Protein AF-A0A124P9H3-F1 (afdb_monomer_lite)

Structure (mmCIF, N/CA/C/O backbone):
data_AF-A0A124P9H3-F1
#
_entry.id   AF-A0A124P9H3-F1
#
loop_
_atom_site.group_PDB
_atom_site.id
_atom_site.type_symbol
_atom_site.label_atom_id
_atom_site.label_alt_id
_atom_site.label_comp_id
_atom_site.label_asym_id
_atom_site.label_entity_id
_atom_site.label_seq_id
_atom_site.pdbx_PDB_ins_code
_atom_site.Cartn_x
_atom_site.Cartn_y
_atom_site.Cartn_z
_atom_site.occupancy
_atom_site.B_iso_or_equiv
_atom_site.auth_seq_id
_atom_site.auth_comp_id
_atom_site.auth_asym_id
_atom_site.auth_atom_id
_atom_site.pdbx_PDB_model_num
ATOM 1 N N . MET A 1 1 ? 21.698 26.751 -12.342 1.00 28.31 1 MET A N 1
ATOM 2 C CA . MET A 1 1 ? 20.649 25.748 -12.053 1.00 28.31 1 MET A CA 1
ATOM 3 C C . MET A 1 1 ? 20.912 24.533 -12.924 1.00 28.31 1 MET A C 1
ATOM 5 O O . MET A 1 1 ? 20.830 24.663 -14.137 1.00 28.31 1 MET A O 1
ATOM 9 N N . ALA A 1 2 ? 21.292 23.395 -12.343 1.00 25.30 2 ALA A N 1
ATOM 10 C CA . ALA A 1 2 ? 21.447 22.155 -13.099 1.00 25.30 2 ALA A CA 1
ATOM 11 C C . ALA A 1 2 ? 20.053 21.588 -13.415 1.00 25.30 2 ALA A C 1
ATOM 13 O O . ALA A 1 2 ? 19.285 21.284 -12.502 1.00 25.30 2 ALA A O 1
ATOM 14 N N . GLN A 1 3 ? 19.703 21.489 -14.699 1.00 31.36 3 GLN A N 1
ATOM 15 C CA . GLN A 1 3 ? 18.554 20.702 -15.138 1.00 31.36 3 GLN A CA 1
ATOM 16 C C . GLN A 1 3 ? 18.905 19.227 -14.942 1.00 31.36 3 GLN A C 1
ATOM 18 O O . GLN A 1 3 ? 19.663 18.655 -15.719 1.00 31.36 3 GLN A O 1
ATOM 23 N N . ILE A 1 4 ? 18.379 18.614 -13.882 1.00 39.34 4 ILE A N 1
ATOM 24 C CA . ILE A 1 4 ? 18.421 17.159 -13.724 1.00 39.34 4 ILE A CA 1
ATOM 25 C C . ILE A 1 4 ? 17.598 16.561 -14.873 1.00 39.34 4 ILE A C 1
ATOM 27 O O . ILE A 1 4 ? 16.449 16.954 -15.089 1.00 39.34 4 ILE A O 1
ATOM 31 N N . GLY A 1 5 ? 18.246 15.685 -15.645 1.00 45.44 5 GLY A N 1
ATOM 32 C CA . GLY A 1 5 ? 17.846 15.219 -16.970 1.00 45.44 5 GLY A CA 1
ATOM 33 C C . GLY A 1 5 ? 16.380 14.811 -17.087 1.00 45.44 5 GLY A C 1
ATOM 34 O O . GLY A 1 5 ? 15.964 13.749 -16.632 1.00 45.44 5 GLY A O 1
ATOM 35 N N . LEU A 1 6 ? 15.606 15.647 -17.776 1.00 52.53 6 LEU A N 1
ATOM 36 C CA . LEU A 1 6 ? 14.311 15.279 -18.336 1.00 52.53 6 LEU A CA 1
ATOM 37 C C . LEU A 1 6 ? 14.521 14.814 -19.777 1.00 52.53 6 LEU A C 1
ATOM 39 O O . LEU A 1 6 ? 15.173 15.513 -20.550 1.00 52.53 6 LEU A O 1
ATOM 43 N N . LYS A 1 7 ? 13.934 13.656 -20.107 1.00 51.44 7 LYS A N 1
ATOM 44 C CA . LYS A 1 7 ? 13.777 12.983 -21.415 1.00 51.44 7 LYS A CA 1
ATOM 45 C C . LYS A 1 7 ? 15.008 12.795 -22.331 1.00 51.44 7 LYS A C 1
ATOM 47 O O . LYS A 1 7 ? 15.059 11.765 -22.986 1.00 51.44 7 LYS A O 1
ATOM 52 N N . ASN A 1 8 ? 15.984 13.708 -22.384 1.00 46.47 8 ASN A N 1
ATOM 53 C CA . ASN A 1 8 ? 16.955 13.784 -23.487 1.00 46.47 8 ASN A CA 1
ATOM 54 C C . ASN A 1 8 ? 18.407 14.142 -23.106 1.00 46.47 8 ASN A C 1
ATOM 56 O O . ASN A 1 8 ? 19.227 14.266 -24.010 1.00 46.47 8 ASN A O 1
ATOM 60 N N . TYR A 1 9 ? 18.746 14.335 -21.827 1.00 46.25 9 TYR A N 1
ATOM 61 C CA . TYR A 1 9 ? 20.102 14.755 -21.441 1.00 46.25 9 TYR A CA 1
ATOM 62 C C . TYR A 1 9 ? 20.673 13.848 -20.352 1.00 46.25 9 TYR A C 1
ATOM 64 O O . TYR A 1 9 ? 20.437 14.063 -19.164 1.00 46.25 9 TYR A O 1
ATOM 72 N N . VAL A 1 10 ? 21.422 12.830 -20.770 1.00 52.22 10 VAL A N 1
ATOM 73 C CA . VAL A 1 10 ? 22.318 12.053 -19.903 1.00 52.22 10 VAL A CA 1
ATOM 74 C C . VAL A 1 10 ? 23.740 12.299 -20.402 1.00 52.22 10 VAL A C 1
ATOM 76 O O . VAL A 1 10 ? 23.946 12.414 -21.601 1.00 52.22 10 VAL A O 1
ATOM 79 N N . TYR A 1 11 ? 24.726 12.411 -19.519 1.00 54.16 11 TYR A N 1
ATOM 80 C CA . TYR A 1 11 ? 26.135 12.530 -19.911 1.00 54.16 11 TYR A CA 1
ATOM 81 C C . TYR A 1 11 ? 26.847 11.219 -19.581 1.00 54.16 11 TYR A C 1
ATOM 83 O O . TYR A 1 11 ? 26.592 10.638 -18.528 1.00 54.16 11 TYR A O 1
ATOM 91 N N . THR A 1 12 ? 27.716 10.737 -20.469 1.00 50.16 12 THR A N 1
ATOM 92 C CA . THR A 1 12 ? 28.466 9.487 -20.266 1.00 50.16 12 THR A CA 1
ATOM 93 C C . THR A 1 12 ? 29.970 9.724 -20.353 1.00 50.16 12 THR A C 1
ATOM 95 O O . THR A 1 12 ? 30.446 10.463 -21.216 1.00 50.16 12 THR A O 1
ATOM 98 N N . THR A 1 13 ? 30.720 9.084 -19.456 1.00 47.25 13 THR A N 1
ATOM 99 C CA . THR A 1 13 ? 32.160 8.879 -19.590 1.00 47.25 13 THR A CA 1
ATOM 100 C C . THR A 1 13 ? 32.387 7.546 -20.302 1.00 47.25 13 THR A C 1
ATOM 102 O O . THR A 1 13 ? 31.986 6.492 -19.817 1.00 47.25 13 THR A O 1
ATOM 105 N N . GLN A 1 14 ? 33.061 7.556 -21.451 1.00 50.06 14 GLN A N 1
ATOM 106 C CA . GLN A 1 14 ? 33.724 6.334 -21.910 1.00 50.06 14 GLN A CA 1
ATOM 107 C C . GLN A 1 14 ? 34.997 6.165 -21.082 1.00 50.06 14 GLN A C 1
ATOM 109 O O . GLN A 1 14 ? 35.813 7.088 -21.042 1.00 50.06 14 GLN A O 1
ATOM 114 N N . THR A 1 15 ? 35.174 5.021 -20.425 1.00 49.03 15 THR A N 1
ATOM 115 C CA . THR A 1 15 ? 36.447 4.669 -19.788 1.00 49.03 15 THR A CA 1
ATOM 116 C C . THR A 1 15 ? 37.544 4.567 -20.847 1.00 49.03 15 THR A C 1
ATOM 118 O O . THR A 1 15 ? 37.321 4.115 -21.971 1.00 49.03 15 THR A O 1
ATOM 121 N N . THR A 1 16 ? 38.749 5.019 -20.509 1.00 52.62 16 THR A N 1
ATOM 122 C CA . THR A 1 16 ? 39.949 4.630 -21.260 1.00 52.62 16 THR A CA 1
ATOM 123 C C . THR A 1 16 ? 40.204 3.132 -21.053 1.00 52.62 16 THR A C 1
ATOM 125 O O . THR A 1 16 ? 39.711 2.534 -20.094 1.00 52.62 16 THR A O 1
ATOM 128 N N . SER A 1 17 ? 41.022 2.512 -21.905 1.00 54.59 17 SER A N 1
ATOM 129 C CA . SER A 1 17 ? 41.476 1.120 -21.737 1.00 54.59 17 SER A CA 1
ATOM 130 C C . SER A 1 17 ? 42.186 0.851 -20.397 1.00 54.59 17 SER A C 1
ATOM 132 O O . SER A 1 17 ? 42.374 -0.305 -20.032 1.00 54.59 17 SER A O 1
ATOM 134 N N . SER A 1 18 ? 42.544 1.900 -19.647 1.00 54.94 18 SER A N 1
ATOM 135 C CA . SER A 1 18 ? 43.163 1.852 -18.319 1.00 54.94 18 SER A CA 1
ATOM 136 C C . SER A 1 18 ? 42.196 2.110 -17.150 1.00 54.94 18 SER A C 1
ATOM 138 O O . SER A 1 18 ? 42.650 2.237 -16.018 1.00 54.94 18 SER A O 1
ATOM 140 N N . GLY A 1 19 ? 40.883 2.230 -17.390 1.00 53.59 19 GLY A N 1
ATOM 141 C CA . GLY A 1 19 ? 39.876 2.369 -16.327 1.00 53.59 19 GLY A CA 1
ATOM 142 C C . GLY A 1 19 ? 39.797 3.748 -15.658 1.00 53.59 19 GLY A C 1
ATOM 143 O O . GLY A 1 19 ? 39.114 3.895 -14.648 1.00 53.59 19 GLY A O 1
ATOM 144 N N . THR A 1 20 ? 40.458 4.773 -16.203 1.00 56.38 20 THR A N 1
ATOM 145 C CA . THR A 1 20 ? 40.362 6.151 -15.699 1.00 56.38 20 THR A CA 1
ATOM 146 C C . THR A 1 20 ? 39.173 6.888 -16.319 1.00 56.38 20 THR A C 1
ATOM 148 O O . THR A 1 20 ? 38.941 6.831 -17.530 1.00 56.38 20 THR A O 1
ATOM 151 N N . SER A 1 21 ? 38.411 7.599 -15.482 1.00 57.38 21 SER A N 1
ATOM 152 C CA . SER A 1 21 ? 37.317 8.474 -15.918 1.00 57.38 21 SER A CA 1
ATOM 153 C C . SER A 1 21 ? 37.862 9.617 -16.776 1.00 57.38 21 SER A C 1
ATOM 155 O O . SER A 1 21 ? 38.787 10.315 -16.356 1.00 57.38 21 SER A O 1
ATOM 157 N N . LYS A 1 22 ? 37.291 9.831 -17.968 1.00 61.06 22 LYS A N 1
ATOM 158 C CA . LYS A 1 22 ? 37.636 10.987 -18.809 1.00 61.06 22 LYS A CA 1
ATOM 159 C C . LYS A 1 22 ? 37.284 12.314 -18.107 1.00 61.06 22 LYS A C 1
ATOM 161 O O . LYS A 1 22 ? 36.331 12.339 -17.322 1.00 61.06 22 LYS A O 1
ATOM 166 N N . PRO A 1 23 ? 38.017 13.410 -18.383 1.00 66.88 23 PRO A N 1
ATOM 167 C CA . PRO A 1 23 ? 37.669 14.748 -17.908 1.00 66.88 23 PRO A CA 1
ATOM 168 C C . PRO A 1 23 ? 36.221 15.128 -18.251 1.00 66.88 23 PRO A C 1
ATOM 170 O O . PRO A 1 23 ? 35.695 14.730 -19.287 1.00 66.88 23 PRO A O 1
ATOM 173 N N . ALA A 1 24 ? 35.582 15.958 -17.419 1.00 62.44 24 ALA A N 1
ATOM 174 C CA . ALA A 1 24 ? 34.206 16.411 -17.656 1.00 62.44 24 ALA A CA 1
ATOM 175 C C . ALA A 1 24 ? 34.027 17.172 -18.990 1.00 62.44 24 ALA A C 1
ATOM 177 O O . ALA A 1 24 ? 32.926 17.202 -19.535 1.00 62.44 24 ALA A O 1
ATOM 178 N N . SER A 1 25 ? 35.104 17.756 -19.531 1.00 69.44 25 SER A N 1
ATOM 179 C CA . SER A 1 25 ? 35.138 18.394 -20.857 1.00 69.44 25 SER A CA 1
ATOM 180 C C . SER A 1 25 ? 34.889 17.426 -22.014 1.00 69.44 25 SER A C 1
ATOM 182 O O . SER A 1 25 ? 34.498 17.861 -23.092 1.00 69.44 25 SER A O 1
ATOM 184 N N . ASP A 1 26 ? 35.091 16.129 -21.787 1.00 70.50 26 ASP A N 1
ATOM 185 C CA . ASP A 1 26 ? 35.005 15.082 -22.807 1.00 70.50 26 ASP A CA 1
ATOM 186 C C . ASP A 1 26 ? 33.642 14.372 -22.778 1.00 70.50 26 ASP A C 1
ATOM 188 O O . ASP A 1 26 ? 33.414 13.400 -23.506 1.00 70.50 26 ASP A O 1
ATOM 192 N N . LEU A 1 27 ? 32.733 14.827 -21.908 1.00 65.88 27 LEU A N 1
ATOM 193 C CA . LEU A 1 27 ? 31.384 14.295 -21.820 1.00 65.88 27 LEU A CA 1
ATOM 194 C C . LEU A 1 27 ? 30.625 14.628 -23.100 1.00 65.88 27 LEU A C 1
ATOM 196 O O . LEU A 1 27 ? 30.387 15.790 -23.429 1.00 65.88 27 LEU A O 1
ATOM 200 N N . THR A 1 28 ? 30.179 13.585 -23.789 1.00 65.50 28 THR A N 1
ATOM 201 C CA . THR A 1 28 ? 29.222 13.730 -24.882 1.00 65.50 28 THR A CA 1
ATOM 202 C C . THR A 1 28 ? 27.808 13.527 -24.339 1.00 65.50 28 THR A C 1
ATOM 204 O O . THR A 1 28 ? 27.599 12.675 -23.464 1.00 65.50 28 THR A O 1
ATOM 207 N N . PRO A 1 29 ? 26.825 14.318 -24.804 1.00 63.44 29 PRO A N 1
ATOM 208 C CA . PRO A 1 29 ? 25.436 14.063 -24.475 1.00 63.44 29 PRO A CA 1
ATOM 209 C C . PRO A 1 29 ? 25.031 12.709 -25.061 1.00 63.44 29 PRO A C 1
ATOM 211 O O . PRO A 1 29 ? 25.138 12.463 -26.262 1.00 63.44 29 PRO A O 1
ATOM 214 N N . LEU A 1 30 ? 24.562 11.830 -24.189 1.00 64.12 30 LEU A N 1
ATOM 215 C CA . LEU A 1 30 ? 23.915 10.585 -24.540 1.00 64.12 30 LEU A CA 1
ATOM 216 C C . LEU A 1 30 ? 22.422 10.857 -24.701 1.00 64.12 30 LEU A C 1
ATOM 218 O O . LEU A 1 30 ? 21.715 11.199 -23.747 1.00 64.12 30 LEU A O 1
ATOM 222 N N . TYR A 1 31 ? 21.956 10.709 -25.935 1.00 68.12 31 TYR A N 1
ATOM 223 C CA . TYR A 1 31 ? 20.549 10.826 -26.279 1.00 68.12 31 TYR A CA 1
ATOM 224 C C . TYR A 1 31 ? 19.890 9.450 -26.215 1.00 68.12 31 TYR A C 1
ATOM 226 O O . TYR A 1 31 ? 20.361 8.498 -26.835 1.00 68.12 31 TYR A O 1
ATOM 234 N N . GLY A 1 32 ? 18.777 9.356 -25.490 1.00 73.31 32 GLY A N 1
ATOM 235 C CA . GLY A 1 32 ? 17.986 8.133 -25.377 1.00 73.31 32 GLY A CA 1
ATOM 236 C C . GLY A 1 32 ? 17.930 7.572 -23.961 1.00 73.31 32 GLY A C 1
ATOM 237 O O . GLY A 1 32 ? 18.277 8.244 -22.990 1.00 73.31 32 GLY A O 1
ATOM 238 N N . TYR A 1 33 ? 17.429 6.340 -23.862 1.00 82.75 33 TYR A N 1
ATOM 239 C CA . TYR A 1 33 ? 17.155 5.705 -22.580 1.00 82.75 33 TYR A CA 1
ATOM 240 C C . TYR A 1 33 ? 18.406 5.051 -21.985 1.00 82.75 33 TYR A C 1
ATOM 242 O O . TYR A 1 33 ? 18.918 4.049 -22.491 1.00 82.75 33 TYR A O 1
ATOM 250 N N . VAL A 1 34 ? 18.837 5.599 -20.859 1.00 79.69 34 VAL A N 1
ATOM 251 C CA . VAL A 1 34 ? 19.940 5.168 -20.010 1.00 79.69 34 VAL A CA 1
ATOM 252 C C . VAL A 1 34 ? 19.339 4.919 -18.632 1.00 79.69 34 VAL A C 1
ATOM 254 O O . VAL A 1 34 ? 18.936 5.864 -17.959 1.00 79.69 34 VAL A O 1
ATOM 257 N N . GLU A 1 35 ? 19.225 3.640 -18.273 1.00 85.69 35 GLU A N 1
ATOM 258 C CA . GLU A 1 35 ? 18.484 3.085 -17.128 1.00 85.69 35 GLU A CA 1
ATOM 259 C C . GLU A 1 35 ? 18.412 4.013 -15.906 1.00 85.69 35 GLU A C 1
ATOM 261 O O . GLU A 1 35 ? 17.469 4.806 -15.797 1.00 85.69 35 GLU A O 1
ATOM 266 N N . GLU A 1 36 ? 19.391 3.941 -15.004 1.00 84.44 36 GLU A N 1
ATOM 267 C CA . GLU A 1 36 ? 19.362 4.688 -13.744 1.00 84.44 36 GLU A CA 1
ATOM 268 C C . GLU A 1 36 ? 19.257 6.199 -13.949 1.00 84.44 36 GLU A C 1
ATOM 270 O O . GLU A 1 36 ? 18.375 6.799 -13.336 1.00 84.44 36 GLU A O 1
ATOM 275 N N . PRO A 1 37 ? 20.023 6.850 -14.847 1.00 86.12 37 PRO A N 1
ATOM 276 C CA . PRO A 1 37 ? 19.860 8.283 -15.080 1.00 86.12 37 PRO A CA 1
ATOM 277 C C . PRO A 1 37 ? 18.426 8.716 -15.418 1.00 86.12 37 PRO A C 1
ATOM 279 O O . PRO A 1 37 ? 18.026 9.828 -15.072 1.00 86.12 37 PRO A O 1
ATOM 282 N N . ASN A 1 38 ? 17.629 7.862 -16.069 1.00 87.25 38 ASN A N 1
ATOM 283 C CA . ASN A 1 38 ? 16.256 8.203 -16.425 1.00 87.25 38 ASN A CA 1
ATOM 284 C C . ASN A 1 38 ? 15.218 7.911 -15.341 1.00 87.25 38 ASN A C 1
ATOM 286 O O . ASN A 1 38 ? 14.224 8.637 -15.283 1.00 87.25 38 ASN A O 1
ATOM 290 N N . PHE A 1 39 ? 15.383 6.880 -14.511 1.00 88.12 39 PHE A N 1
ATOM 291 C CA . PHE A 1 39 ? 14.381 6.559 -13.483 1.00 88.12 39 PHE A CA 1
ATOM 292 C C . PHE A 1 39 ? 14.812 6.897 -12.057 1.00 88.12 39 PHE A C 1
ATOM 294 O O . PHE A 1 39 ? 13.954 7.015 -11.187 1.00 88.12 39 PHE A O 1
ATOM 301 N N . PHE A 1 40 ? 16.094 7.140 -11.788 1.00 89.75 40 PHE A N 1
ATOM 302 C CA . PHE A 1 40 ? 16.561 7.521 -10.456 1.00 89.75 40 PHE A CA 1
ATOM 303 C C . PHE A 1 40 ? 15.918 8.825 -9.950 1.00 89.75 40 PHE A C 1
ATOM 305 O O . PHE A 1 40 ? 15.515 8.864 -8.788 1.00 89.75 40 PHE A O 1
ATOM 312 N N . PRO A 1 41 ? 15.690 9.864 -10.785 1.00 89.75 41 PRO A N 1
ATOM 313 C CA . PRO A 1 41 ? 14.932 11.038 -10.352 1.00 89.75 41 PRO A CA 1
ATOM 314 C C . PRO A 1 41 ? 13.475 10.731 -9.961 1.00 89.75 41 PRO A C 1
ATOM 316 O O . PRO A 1 41 ? 12.942 11.374 -9.054 1.00 89.75 41 PRO A O 1
ATOM 319 N N . LEU A 1 42 ? 12.840 9.743 -10.610 1.00 90.31 42 LEU A N 1
ATOM 320 C CA . LEU A 1 42 ? 11.514 9.248 -10.217 1.00 90.31 42 LEU A CA 1
ATOM 321 C C . LEU A 1 42 ? 11.589 8.499 -8.886 1.00 90.31 42 LEU A C 1
ATOM 323 O O . LEU A 1 42 ? 10.830 8.803 -7.975 1.00 90.31 42 LEU A O 1
ATOM 327 N N . TYR A 1 43 ? 12.538 7.567 -8.761 1.00 91.06 43 TYR A N 1
ATOM 328 C CA . TYR A 1 43 ? 12.767 6.770 -7.553 1.00 91.06 43 TYR A CA 1
ATOM 329 C C . TYR A 1 43 ? 13.086 7.625 -6.319 1.00 91.06 43 TYR A C 1
ATOM 331 O O . TYR A 1 43 ? 12.663 7.327 -5.207 1.00 91.06 43 TYR A O 1
ATOM 339 N N . LYS A 1 44 ? 13.837 8.714 -6.491 1.00 90.44 44 LYS A N 1
ATOM 340 C CA . LYS A 1 44 ? 14.122 9.659 -5.404 1.00 90.44 44 LYS A CA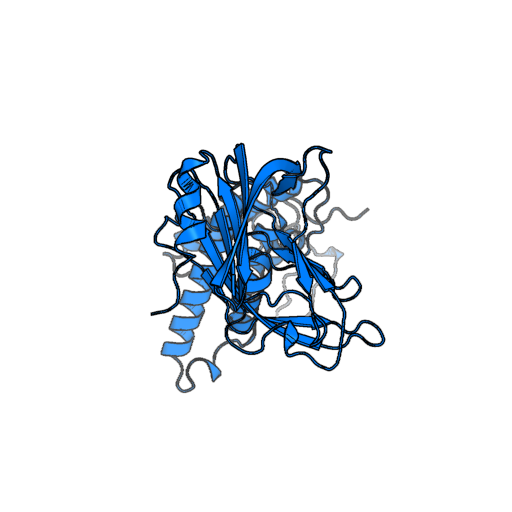 1
ATOM 341 C C . LYS A 1 44 ? 13.012 10.685 -5.198 1.00 90.44 44 LYS A C 1
ATOM 343 O O . LYS A 1 44 ? 13.114 11.489 -4.278 1.00 90.44 44 LYS A O 1
ATOM 348 N N . ASN A 1 45 ? 11.962 10.652 -6.020 1.00 88.81 45 ASN A N 1
ATOM 349 C CA . ASN A 1 45 ? 10.849 11.593 -5.989 1.00 88.81 45 ASN A CA 1
ATOM 350 C C . ASN A 1 45 ? 11.305 13.068 -6.035 1.00 88.81 45 ASN A C 1
ATOM 352 O O . ASN A 1 45 ? 10.811 13.912 -5.291 1.00 88.81 45 ASN A O 1
ATOM 356 N N . VAL A 1 46 ? 12.285 13.382 -6.893 1.00 90.06 46 VAL A N 1
ATOM 357 C CA . VAL A 1 46 ? 12.882 14.734 -7.006 1.00 90.06 46 VAL A CA 1
ATOM 358 C C . VAL A 1 46 ? 12.422 15.502 -8.251 1.00 90.06 46 VAL A C 1
ATOM 360 O O . VAL A 1 46 ? 12.863 16.627 -8.492 1.00 90.06 46 VAL A O 1
ATOM 363 N N . ILE A 1 47 ? 11.538 14.920 -9.067 1.00 87.81 47 ILE A N 1
ATOM 364 C CA . ILE A 1 47 ? 10.982 15.597 -10.245 1.00 87.81 47 ILE A CA 1
ATOM 365 C C . ILE A 1 47 ? 9.909 16.593 -9.804 1.00 87.81 47 ILE A C 1
ATOM 367 O O . ILE A 1 47 ? 8.835 16.219 -9.342 1.00 87.81 47 ILE A O 1
ATOM 371 N N . ILE A 1 48 ? 10.180 17.880 -10.012 1.00 85.62 48 ILE A N 1
ATOM 372 C CA . ILE A 1 48 ? 9.244 18.954 -9.675 1.00 85.62 48 ILE A CA 1
ATOM 373 C C . ILE A 1 48 ? 8.167 19.073 -10.759 1.00 85.62 48 ILE A C 1
ATOM 375 O O . ILE A 1 48 ? 8.460 19.397 -11.914 1.00 85.62 48 ILE A O 1
ATOM 379 N N . GLY A 1 49 ? 6.911 18.889 -10.353 1.00 85.94 49 GLY A N 1
ATOM 380 C CA . GLY A 1 49 ? 5.723 19.006 -11.196 1.00 85.94 49 GLY A CA 1
ATOM 381 C C . GLY A 1 49 ? 5.153 17.642 -11.573 1.00 85.94 49 GLY A C 1
ATOM 382 O O . GLY A 1 49 ? 5.784 16.870 -12.294 1.00 85.94 49 GLY A O 1
ATOM 383 N N . GLU A 1 50 ? 3.923 17.385 -11.135 1.00 85.00 50 GLU A N 1
ATOM 384 C CA . GLU A 1 50 ? 3.216 16.110 -11.307 1.00 85.00 50 GLU A CA 1
ATOM 385 C C . GLU A 1 50 ? 3.235 15.622 -12.763 1.00 85.00 50 GLU A C 1
ATOM 387 O O . GLU A 1 50 ? 3.736 14.541 -13.056 1.00 85.00 50 GLU A O 1
ATOM 392 N N . GLN A 1 51 ? 2.826 16.470 -13.710 1.00 87.69 51 GLN A N 1
ATOM 393 C CA . GLN A 1 51 ? 2.791 16.117 -15.134 1.00 87.69 51 GLN A CA 1
ATOM 394 C C . GLN A 1 51 ? 4.169 15.784 -15.727 1.00 87.69 51 GLN A C 1
ATOM 396 O O . GLN A 1 51 ? 4.259 15.036 -16.700 1.00 87.69 51 GLN A O 1
ATOM 401 N N . LYS A 1 52 ? 5.262 16.319 -15.166 1.00 89.44 52 LYS A N 1
ATOM 402 C CA . LYS A 1 52 ? 6.621 15.939 -15.584 1.00 89.44 52 LYS A CA 1
ATOM 403 C C . LYS A 1 52 ? 6.991 14.565 -15.036 1.00 89.44 52 LYS A C 1
ATOM 405 O O . LYS A 1 52 ? 7.564 13.772 -15.778 1.00 89.44 52 LYS A O 1
ATOM 410 N N . SER A 1 53 ? 6.626 14.283 -13.785 1.00 89.25 53 SER A N 1
ATOM 411 C CA . SER A 1 53 ? 6.812 12.969 -13.160 1.00 89.25 53 SER A CA 1
ATOM 412 C C . SER A 1 53 ? 6.054 11.881 -13.930 1.00 89.25 53 SER A C 1
ATOM 414 O O . SER A 1 53 ? 6.657 10.899 -14.356 1.00 89.25 53 SER A O 1
ATOM 416 N N . ILE A 1 54 ? 4.779 12.123 -14.256 1.00 89.31 54 ILE A N 1
ATOM 417 C CA . ILE A 1 54 ? 3.940 11.228 -15.073 1.00 89.31 54 ILE A CA 1
ATOM 418 C C . ILE A 1 54 ? 4.595 10.945 -16.432 1.00 89.31 54 ILE A C 1
ATOM 420 O O . ILE A 1 54 ? 4.811 9.791 -16.797 1.00 89.31 54 ILE A O 1
ATOM 424 N N . LYS A 1 55 ? 4.974 11.996 -17.173 1.00 90.31 55 LYS A N 1
ATOM 425 C CA . LYS A 1 55 ? 5.601 11.847 -18.498 1.00 90.31 55 LYS A CA 1
ATOM 426 C C . LYS A 1 55 ? 6.928 11.097 -18.439 1.00 90.31 55 LYS A C 1
ATOM 428 O O . LYS A 1 55 ? 7.240 10.341 -19.359 1.00 90.31 55 LYS A O 1
ATOM 433 N N . GLN A 1 56 ? 7.718 11.315 -17.389 1.00 91.50 56 GLN A N 1
ATOM 434 C CA . GLN A 1 56 ? 8.972 10.598 -17.198 1.00 91.50 56 GLN A CA 1
ATOM 435 C C . GLN A 1 56 ? 8.711 9.125 -16.857 1.00 91.50 56 GLN A C 1
ATOM 437 O O . GLN A 1 56 ? 9.388 8.260 -17.404 1.00 91.50 56 GLN A O 1
ATOM 442 N N . ALA A 1 57 ? 7.699 8.818 -16.041 1.00 92.88 57 ALA A N 1
ATOM 443 C CA . ALA A 1 57 ? 7.288 7.444 -15.759 1.00 92.88 57 ALA A CA 1
ATOM 444 C C . ALA A 1 57 ? 6.816 6.710 -17.025 1.00 92.88 57 ALA A C 1
ATOM 446 O O . ALA A 1 57 ? 7.233 5.579 -17.267 1.00 92.88 57 ALA A O 1
ATOM 447 N N . ASP A 1 58 ? 6.020 7.354 -17.882 1.00 93.56 58 ASP A N 1
ATOM 448 C CA . ASP A 1 58 ? 5.614 6.770 -19.167 1.00 93.56 58 ASP A CA 1
ATOM 449 C C . ASP A 1 58 ? 6.803 6.506 -20.092 1.00 93.56 58 ASP A C 1
ATOM 451 O O . ASP A 1 58 ? 6.8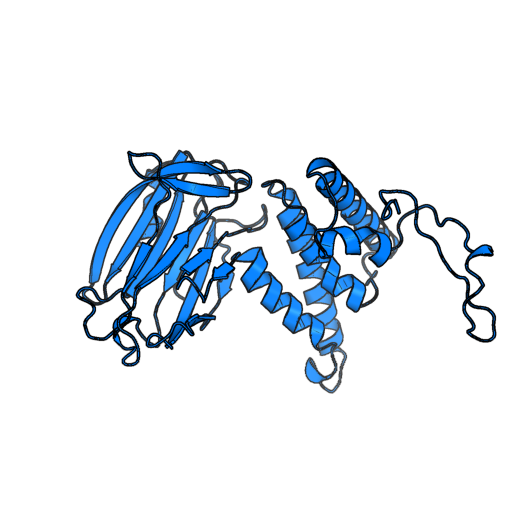96 5.435 -20.699 1.00 93.56 58 ASP A O 1
ATOM 455 N N . TYR A 1 59 ? 7.738 7.456 -20.168 1.00 93.19 59 TYR A N 1
ATOM 456 C CA . TYR A 1 59 ? 8.965 7.302 -20.943 1.00 93.19 59 TYR A CA 1
ATOM 457 C C . TYR A 1 59 ? 9.824 6.138 -20.436 1.00 93.19 59 TYR A C 1
ATOM 459 O O . TYR A 1 59 ? 10.246 5.298 -21.233 1.00 93.19 59 TYR A O 1
ATOM 467 N N . VAL A 1 60 ? 10.046 6.055 -19.121 1.00 93.00 60 VAL A N 1
ATOM 468 C CA . VAL A 1 60 ? 10.818 4.980 -18.484 1.00 93.00 60 VAL A CA 1
ATOM 469 C C . VAL A 1 60 ? 10.160 3.628 -18.729 1.00 93.00 60 VAL A C 1
ATOM 471 O O . VAL A 1 60 ? 10.833 2.713 -19.196 1.00 93.00 60 VAL A O 1
ATOM 474 N N . ASN A 1 61 ? 8.854 3.497 -18.476 1.00 94.00 61 ASN A N 1
ATOM 475 C CA . ASN A 1 61 ? 8.149 2.234 -18.683 1.00 94.00 61 ASN A CA 1
ATOM 476 C C . ASN A 1 61 ? 8.221 1.781 -20.144 1.00 94.00 61 ASN A C 1
ATOM 478 O O . ASN A 1 61 ? 8.544 0.626 -20.401 1.00 94.00 61 ASN A O 1
ATOM 482 N N . SER A 1 62 ? 7.962 2.684 -21.094 1.00 94.56 62 SER A N 1
ATOM 483 C CA . SER A 1 62 ? 7.969 2.355 -22.526 1.00 94.56 62 SER A CA 1
ATOM 484 C C . SER A 1 62 ? 9.364 1.968 -23.018 1.00 94.56 62 SER A C 1
ATOM 486 O O . SER A 1 62 ? 9.506 1.035 -23.809 1.00 94.56 62 SER A O 1
ATOM 488 N N . SER A 1 63 ? 10.403 2.646 -22.526 1.00 92.88 63 SER A N 1
ATOM 489 C CA . SER A 1 63 ? 11.789 2.392 -22.931 1.00 92.88 63 SER A CA 1
ATOM 490 C C . SER A 1 63 ? 12.335 1.100 -22.324 1.00 92.88 63 SER A C 1
ATOM 492 O O . SER A 1 63 ? 12.946 0.299 -23.032 1.00 92.88 63 SER A O 1
ATOM 494 N N . ALA A 1 64 ? 12.065 0.858 -21.037 1.00 91.75 64 ALA A N 1
ATOM 495 C CA . ALA A 1 64 ? 12.413 -0.393 -20.373 1.00 91.75 64 ALA A CA 1
ATOM 496 C C . ALA A 1 64 ? 11.657 -1.580 -20.992 1.00 91.7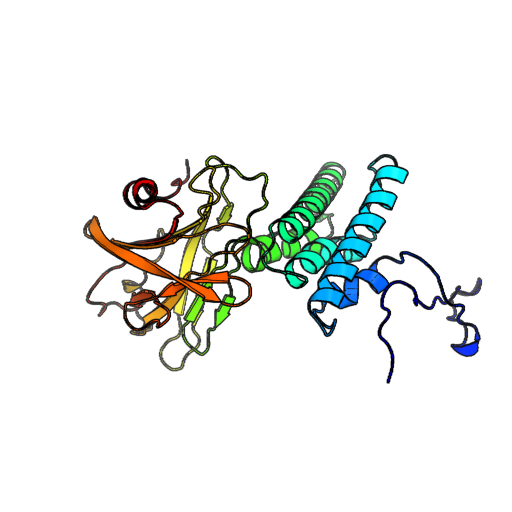5 64 ALA A C 1
ATOM 498 O O . ALA A 1 64 ? 12.251 -2.629 -21.226 1.00 91.75 64 ALA A O 1
ATOM 499 N N . GLU A 1 65 ? 10.372 -1.410 -21.326 1.00 93.25 65 GLU A N 1
ATOM 500 C CA . GLU A 1 65 ? 9.585 -2.443 -22.006 1.00 93.25 65 GLU A CA 1
ATOM 501 C C . GLU A 1 65 ? 10.143 -2.747 -23.397 1.00 93.25 65 GLU A C 1
ATOM 503 O O . GLU A 1 65 ? 10.319 -3.911 -23.741 1.00 93.25 65 GLU A O 1
ATOM 508 N N . SER A 1 66 ? 10.482 -1.713 -24.171 1.00 92.62 66 SER A N 1
ATOM 509 C CA . SER A 1 66 ? 11.098 -1.880 -25.492 1.00 92.62 66 SER A CA 1
ATOM 510 C C . SER A 1 66 ? 12.408 -2.659 -25.407 1.00 92.62 66 SER A C 1
ATOM 512 O O . SER A 1 66 ? 12.603 -3.603 -26.167 1.00 92.62 66 SER A O 1
ATOM 514 N N . LYS A 1 67 ? 13.289 -2.322 -24.451 1.00 89.38 67 LYS A N 1
ATOM 515 C CA . LYS A 1 67 ? 14.507 -3.108 -24.193 1.00 89.38 67 LYS A CA 1
ATOM 516 C C . LYS A 1 67 ? 14.169 -4.559 -23.848 1.00 89.38 67 LYS A C 1
ATOM 518 O O . LYS A 1 67 ? 14.772 -5.469 -24.406 1.00 89.38 67 LYS A O 1
ATOM 523 N N . TYR A 1 68 ? 13.172 -4.773 -22.988 1.00 88.06 68 TYR A N 1
ATOM 524 C CA . TYR A 1 68 ? 12.752 -6.107 -22.574 1.00 88.06 68 TYR A CA 1
ATOM 525 C C . TYR A 1 68 ? 12.284 -6.989 -23.730 1.00 88.06 68 TYR A C 1
ATOM 527 O O . TYR A 1 68 ? 12.783 -8.104 -23.897 1.00 88.06 68 TYR A O 1
ATOM 535 N N . VAL A 1 69 ? 11.384 -6.467 -24.559 1.00 89.69 69 VAL A N 1
ATOM 536 C CA . VAL A 1 69 ? 10.847 -7.174 -25.726 1.00 89.69 69 VAL A CA 1
ATOM 537 C C . VAL A 1 69 ? 11.934 -7.406 -26.778 1.00 89.69 69 VAL A C 1
ATOM 539 O O . VAL A 1 69 ? 12.067 -8.524 -27.273 1.00 89.69 69 VAL A O 1
ATOM 542 N N . ASN A 1 70 ? 12.768 -6.401 -27.067 1.00 90.31 70 ASN A N 1
ATOM 543 C CA . ASN A 1 70 ? 13.841 -6.508 -28.063 1.00 90.31 70 ASN A CA 1
ATOM 544 C C . ASN A 1 70 ? 14.948 -7.496 -27.663 1.00 90.31 70 ASN A C 1
ATOM 546 O O . ASN A 1 70 ? 15.698 -7.958 -28.518 1.00 90.31 70 ASN A O 1
ATOM 550 N N . SER A 1 71 ? 15.050 -7.850 -26.381 1.00 85.38 71 SER A N 1
ATOM 551 C CA . SER A 1 71 ? 15.917 -8.930 -25.897 1.00 85.38 71 SER A CA 1
ATOM 552 C C . SER A 1 71 ? 15.176 -10.263 -25.744 1.00 85.38 71 SER A C 1
ATOM 554 O O . SER A 1 71 ? 15.532 -11.063 -24.880 1.00 85.38 71 SER A O 1
ATOM 556 N N . ASN A 1 72 ? 14.126 -10.508 -26.537 1.00 86.31 72 ASN A N 1
ATOM 557 C CA . ASN A 1 72 ? 13.311 -11.728 -26.494 1.00 86.31 72 ASN A CA 1
ATOM 558 C C . ASN A 1 72 ? 12.768 -12.043 -25.090 1.00 86.31 72 ASN A C 1
ATOM 560 O O . ASN A 1 72 ? 12.754 -13.197 -24.664 1.00 86.31 72 ASN A O 1
ATOM 564 N N . ASN A 1 73 ? 12.345 -11.014 -24.348 1.00 81.94 73 ASN A N 1
ATOM 565 C CA . ASN A 1 73 ? 11.867 -11.124 -22.965 1.00 81.94 73 ASN A CA 1
ATOM 566 C C . ASN A 1 73 ? 12.915 -11.664 -21.969 1.00 81.94 73 ASN A C 1
ATOM 568 O O . ASN A 1 73 ? 12.555 -12.143 -20.891 1.00 81.94 73 ASN A O 1
ATOM 572 N N . ASN A 1 74 ? 14.203 -11.575 -22.313 1.00 70.62 74 ASN A N 1
ATOM 573 C CA . ASN A 1 74 ? 15.325 -12.035 -21.490 1.00 70.62 74 ASN A CA 1
ATOM 574 C C . ASN A 1 74 ? 16.232 -10.891 -21.001 1.00 70.62 74 ASN A C 1
ATOM 576 O O . ASN A 1 74 ? 17.329 -11.109 -20.494 1.00 70.62 74 ASN A O 1
ATOM 580 N N . TYR A 1 75 ? 15.794 -9.646 -21.165 1.00 74.88 75 TYR A N 1
ATOM 581 C CA . TYR A 1 75 ? 16.498 -8.508 -20.593 1.00 74.88 75 TYR A CA 1
ATOM 582 C C . TYR A 1 75 ? 16.282 -8.463 -19.083 1.00 74.88 75 TYR A C 1
ATOM 584 O O . TYR A 1 75 ? 15.147 -8.420 -18.601 1.00 74.88 75 TYR A O 1
ATOM 592 N N . THR A 1 76 ? 17.383 -8.388 -18.353 1.00 67.44 76 THR A N 1
ATOM 593 C CA . THR A 1 76 ? 17.398 -7.988 -16.951 1.00 67.44 76 THR A CA 1
ATOM 594 C C . THR A 1 76 ? 18.257 -6.726 -16.894 1.00 67.44 76 THR A C 1
ATOM 596 O O . THR A 1 76 ? 19.407 -6.797 -17.333 1.00 67.44 76 THR A O 1
ATOM 599 N N . PRO A 1 77 ? 17.736 -5.576 -16.421 1.00 70.38 77 PRO A N 1
ATOM 600 C CA . PRO A 1 77 ? 18.589 -4.442 -16.068 1.00 70.38 77 PRO A CA 1
ATOM 601 C C . PRO A 1 77 ? 19.706 -4.886 -15.112 1.00 70.38 77 PRO A C 1
ATOM 603 O O . PRO A 1 77 ? 19.635 -5.979 -14.540 1.00 70.38 77 PRO A O 1
ATOM 606 N N . GLY A 1 78 ? 20.703 -4.034 -14.865 1.00 78.19 78 GLY A N 1
ATOM 607 C CA . GLY A 1 78 ? 21.576 -4.248 -13.701 1.00 78.19 78 GLY A CA 1
ATOM 608 C C . GLY A 1 78 ? 20.722 -4.539 -12.456 1.00 78.19 78 GLY A C 1
ATOM 609 O O . GLY A 1 78 ? 19.652 -3.951 -12.309 1.00 78.19 78 GLY A O 1
ATOM 610 N N . ILE A 1 79 ? 21.117 -5.489 -11.600 1.00 80.19 79 ILE A N 1
ATOM 611 C CA . ILE A 1 79 ? 20.224 -5.953 -10.520 1.00 80.19 79 ILE A CA 1
ATOM 612 C C . ILE A 1 79 ? 19.781 -4.800 -9.604 1.00 80.19 79 ILE A C 1
ATOM 614 O O . ILE A 1 79 ? 18.603 -4.721 -9.278 1.00 80.19 79 ILE A O 1
ATOM 618 N N . GLU A 1 80 ? 20.681 -3.855 -9.320 1.00 82.19 80 GLU A N 1
ATOM 619 C CA . GLU A 1 80 ? 20.407 -2.594 -8.611 1.00 82.19 80 GLU A CA 1
ATOM 620 C C . GLU A 1 80 ? 19.404 -1.717 -9.380 1.00 82.19 80 GLU A C 1
ATOM 622 O O . GLU A 1 80 ? 18.370 -1.295 -8.870 1.00 82.19 80 GLU A O 1
ATOM 627 N N . SER A 1 81 ? 19.634 -1.512 -10.676 1.00 85.69 81 SER A N 1
ATOM 628 C CA . SER A 1 81 ? 18.697 -0.798 -11.545 1.00 85.69 81 SER A CA 1
ATOM 629 C C . SER A 1 81 ? 17.293 -1.425 -11.527 1.00 85.69 81 SER A C 1
ATOM 631 O O . SER A 1 81 ? 16.282 -0.719 -11.572 1.00 85.69 81 SER A O 1
ATOM 633 N N . PHE A 1 82 ? 17.214 -2.755 -11.444 1.00 88.25 82 PHE A N 1
ATOM 634 C CA . PHE A 1 82 ? 15.951 -3.478 -11.417 1.00 88.25 82 PHE A CA 1
ATOM 635 C C . PHE A 1 82 ? 15.251 -3.396 -10.053 1.00 88.25 82 PHE A C 1
ATOM 637 O O . PHE A 1 82 ? 14.020 -3.348 -10.020 1.00 88.25 82 PHE A O 1
ATOM 644 N N . THR A 1 83 ? 15.985 -3.324 -8.937 1.00 90.06 83 THR A N 1
ATOM 645 C CA . THR A 1 83 ? 15.373 -3.118 -7.616 1.00 90.06 83 THR A CA 1
ATOM 646 C C . THR A 1 83 ? 14.715 -1.741 -7.502 1.00 90.06 83 THR A C 1
ATOM 648 O O . THR A 1 83 ? 13.653 -1.622 -6.899 1.00 90.06 83 THR A O 1
ATOM 651 N N . TYR A 1 84 ? 15.242 -0.704 -8.156 1.00 90.56 84 TYR A N 1
ATOM 652 C CA . TYR A 1 84 ? 14.658 0.646 -8.078 1.00 90.56 84 TYR A CA 1
ATOM 653 C C . TYR A 1 84 ? 13.446 0.868 -8.993 1.00 90.56 84 TYR A C 1
ATOM 655 O O . TYR A 1 84 ? 12.575 1.694 -8.693 1.00 90.56 84 TYR A O 1
ATOM 663 N N . LEU A 1 85 ? 13.388 0.154 -10.121 1.00 91.69 85 LEU 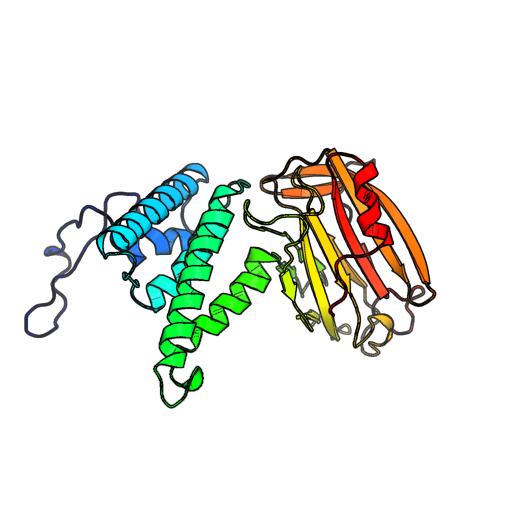A N 1
ATOM 664 C CA . LEU A 1 85 ? 12.429 0.408 -11.195 1.00 91.69 85 LEU A CA 1
ATOM 665 C C . LEU A 1 85 ? 10.948 0.293 -10.763 1.00 91.69 85 LEU A C 1
ATOM 667 O O . LEU A 1 85 ? 10.177 1.192 -11.108 1.00 91.69 85 LEU A O 1
ATOM 671 N N . PRO A 1 86 ? 10.503 -0.735 -10.006 1.00 92.69 86 PRO A N 1
ATOM 672 C CA . PRO A 1 86 ? 9.128 -0.794 -9.509 1.00 92.69 86 PRO A CA 1
ATOM 673 C C . PRO A 1 86 ? 8.775 0.412 -8.631 1.00 92.69 86 PRO A C 1
ATOM 675 O O . PRO A 1 86 ? 7.754 1.070 -8.859 1.00 92.69 86 PRO A O 1
ATOM 678 N N . SER A 1 87 ? 9.650 0.749 -7.678 1.00 92.00 87 SER A N 1
ATOM 679 C CA . SER A 1 87 ? 9.441 1.851 -6.740 1.00 92.00 87 SER A CA 1
ATOM 680 C C . SER A 1 87 ? 9.328 3.207 -7.448 1.00 92.00 87 SER A C 1
ATOM 682 O O . SER A 1 87 ? 8.501 4.030 -7.047 1.00 92.00 87 SER A O 1
ATOM 684 N N . SER A 1 88 ? 10.074 3.425 -8.543 1.00 92.31 88 SER A N 1
ATOM 685 C CA . SER A 1 88 ? 9.965 4.635 -9.377 1.00 92.31 88 SER A CA 1
ATOM 686 C C . SER A 1 88 ? 8.531 4.925 -9.828 1.00 92.31 88 SER A C 1
ATOM 688 O O . SER A 1 88 ? 8.119 6.085 -9.871 1.00 92.31 88 SER A O 1
ATOM 690 N N . PHE A 1 89 ? 7.750 3.891 -10.158 1.00 92.81 89 PHE A N 1
ATOM 691 C CA . PHE A 1 89 ? 6.371 4.068 -10.617 1.00 92.81 89 PHE A CA 1
ATOM 692 C C . PHE A 1 89 ? 5.406 4.376 -9.474 1.00 92.81 89 PHE A C 1
ATOM 694 O O . PHE A 1 89 ? 4.481 5.164 -9.662 1.00 92.81 89 PHE A O 1
ATOM 701 N N . PHE A 1 90 ? 5.639 3.831 -8.277 1.00 87.75 90 PHE A N 1
ATOM 702 C CA . PHE A 1 90 ? 4.832 4.169 -7.103 1.00 87.75 90 PHE A CA 1
ATOM 703 C C . PHE A 1 90 ? 5.006 5.627 -6.660 1.00 87.75 90 PHE A C 1
ATOM 705 O O . PHE A 1 90 ? 4.060 6.220 -6.140 1.00 87.75 90 PHE A O 1
ATOM 712 N N . HIS A 1 91 ? 6.186 6.223 -6.867 1.00 86.44 91 HIS A N 1
ATOM 713 C CA . HIS A 1 91 ? 6.430 7.641 -6.571 1.00 86.44 91 HIS A CA 1
ATOM 714 C C . HIS A 1 91 ? 5.833 8.591 -7.608 1.00 86.44 91 HIS A C 1
ATOM 716 O O . HIS A 1 91 ? 5.409 9.686 -7.256 1.00 86.44 91 HIS A O 1
ATOM 722 N N . ALA A 1 92 ? 5.715 8.157 -8.862 1.00 81.06 92 ALA A N 1
ATOM 723 C CA . ALA A 1 92 ? 5.098 8.925 -9.944 1.00 81.06 92 ALA A CA 1
ATOM 724 C C . ALA A 1 92 ? 3.556 8.890 -9.936 1.00 81.06 92 ALA A C 1
ATOM 726 O O . ALA A 1 92 ? 2.925 9.031 -10.983 1.00 81.06 92 ALA A O 1
ATOM 727 N N . SER A 1 93 ? 2.945 8.640 -8.775 1.00 67.62 93 SER A N 1
ATOM 728 C CA . SER A 1 93 ? 1.513 8.367 -8.657 1.00 67.62 93 SER A CA 1
ATOM 729 C C . SER A 1 93 ? 0.673 9.615 -8.931 1.00 67.62 93 SER A C 1
ATOM 731 O O . SER A 1 93 ? 0.702 10.572 -8.168 1.00 67.62 93 SER A O 1
ATOM 733 N N . ASP A 1 94 ? -0.158 9.525 -9.960 1.00 70.12 94 ASP A N 1
ATOM 734 C CA . ASP A 1 94 ? -1.196 10.480 -10.376 1.00 70.12 94 ASP A CA 1
ATOM 735 C C . ASP A 1 94 ? -2.599 10.051 -9.912 1.00 70.12 94 ASP A C 1
ATOM 737 O O . ASP A 1 94 ? -3.623 10.527 -10.395 1.00 70.12 94 ASP A O 1
ATOM 741 N N . GLY A 1 95 ? -2.652 9.076 -8.999 1.00 66.75 95 GLY A N 1
ATOM 742 C CA . GLY A 1 95 ? -3.896 8.449 -8.570 1.00 66.75 95 GLY A CA 1
ATOM 743 C C . GLY A 1 95 ? -4.503 7.508 -9.614 1.00 66.75 95 GLY A C 1
ATOM 744 O O . GLY A 1 95 ? -5.566 6.967 -9.347 1.00 66.75 95 GLY A O 1
ATOM 745 N N . SER A 1 96 ? -3.860 7.271 -10.765 1.00 72.56 96 SER A N 1
ATOM 746 C CA . SER A 1 96 ? -4.331 6.308 -11.766 1.00 72.56 96 SER A CA 1
ATOM 747 C C . SER A 1 96 ? -3.834 4.885 -11.495 1.00 72.56 96 SER A C 1
ATOM 749 O O . SER A 1 96 ? -2.759 4.665 -10.929 1.00 72.56 96 SER A O 1
ATOM 751 N N . ALA A 1 97 ? -4.595 3.895 -11.973 1.00 78.50 97 ALA A N 1
ATOM 752 C CA . ALA A 1 97 ? -4.199 2.487 -11.908 1.00 78.50 97 ALA A CA 1
ATOM 753 C C . ALA A 1 97 ? -2.932 2.186 -12.731 1.00 78.50 97 ALA A C 1
ATOM 755 O O . ALA A 1 97 ? -2.163 1.297 -12.369 1.00 78.50 97 ALA A O 1
ATOM 756 N N . ASN A 1 98 ? -2.673 2.952 -13.800 1.00 85.06 98 ASN A N 1
ATOM 757 C CA . ASN A 1 98 ? -1.581 2.692 -14.743 1.00 85.06 98 ASN A CA 1
ATOM 758 C C . ASN A 1 98 ? -0.212 2.656 -14.054 1.00 85.06 98 ASN A C 1
ATOM 760 O O . ASN A 1 98 ? 0.640 1.834 -14.387 1.00 85.06 98 ASN A O 1
ATOM 764 N N . ARG A 1 99 ? 0.013 3.527 -13.063 1.00 89.19 99 ARG A N 1
ATOM 765 C CA . ARG A 1 99 ? 1.282 3.565 -12.319 1.00 89.19 99 ARG A CA 1
ATOM 766 C C . ARG A 1 99 ? 1.471 2.316 -11.468 1.00 89.19 99 ARG A C 1
ATOM 768 O O . ARG A 1 99 ? 2.573 1.774 -11.419 1.00 89.19 99 ARG A O 1
ATOM 775 N N . TYR A 1 100 ? 0.398 1.824 -10.856 1.00 90.00 100 TYR A N 1
ATOM 776 C CA . TYR A 1 100 ? 0.437 0.600 -10.058 1.00 90.00 100 TYR A CA 1
ATOM 777 C C . TYR A 1 100 ? 0.595 -0.631 -10.945 1.00 90.00 100 TYR A C 1
ATOM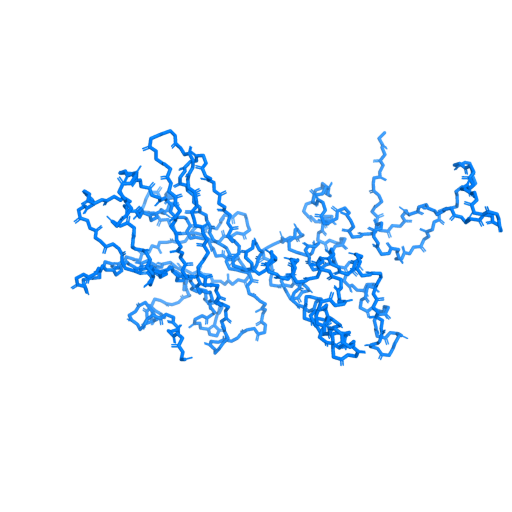 779 O O . TYR A 1 100 ? 1.318 -1.550 -10.576 1.00 90.00 100 TYR A O 1
ATOM 787 N N . ASP A 1 101 ? 0.011 -0.618 -12.143 1.00 92.69 101 ASP A N 1
ATOM 788 C CA . ASP A 1 101 ? 0.201 -1.673 -13.138 1.00 92.69 101 ASP A CA 1
ATOM 789 C C . ASP A 1 101 ? 1.645 -1.749 -13.624 1.00 92.69 101 ASP A C 1
ATOM 791 O O . ASP A 1 101 ? 2.204 -2.842 -13.744 1.00 92.69 101 ASP A O 1
ATOM 795 N N . TYR A 1 102 ? 2.280 -0.599 -13.865 1.00 93.94 102 TYR A N 1
ATOM 796 C CA . TYR A 1 102 ? 3.691 -0.556 -14.242 1.00 93.94 102 TYR A CA 1
ATOM 797 C C . TYR A 1 102 ? 4.555 -1.101 -13.107 1.00 93.94 102 TYR A C 1
ATOM 799 O O . TYR A 1 102 ? 5.350 -2.014 -13.336 1.00 93.94 102 TYR A O 1
ATOM 807 N N . ALA A 1 103 ? 4.352 -0.602 -11.886 1.00 93.25 103 ALA A N 1
ATOM 808 C CA . ALA A 1 103 ? 5.076 -1.065 -10.711 1.00 93.25 103 ALA A CA 1
ATOM 809 C C . ALA A 1 103 ? 4.921 -2.581 -10.513 1.00 93.25 103 ALA A C 1
ATOM 811 O O . ALA A 1 103 ? 5.913 -3.302 -10.427 1.00 93.25 103 ALA A O 1
ATOM 812 N N . TRP A 1 104 ? 3.683 -3.083 -10.541 1.00 93.44 104 TRP A N 1
ATOM 813 C CA . TRP A 1 104 ? 3.365 -4.498 -10.375 1.00 93.44 104 TRP A CA 1
ATOM 814 C C . TRP A 1 104 ? 4.003 -5.374 -11.454 1.00 93.44 104 TRP A C 1
ATOM 816 O O . TRP A 1 104 ? 4.606 -6.402 -11.138 1.00 93.44 104 TRP A O 1
ATOM 826 N N . LYS A 1 105 ? 3.927 -4.963 -12.727 1.00 94.06 105 LYS A N 1
ATOM 827 C CA . LYS A 1 105 ? 4.563 -5.670 -13.848 1.00 94.06 105 LYS A CA 1
ATOM 828 C C . LYS A 1 105 ? 6.060 -5.856 -13.603 1.00 94.06 105 LYS A C 1
ATOM 830 O O . LYS A 1 105 ? 6.559 -6.977 -13.712 1.00 94.06 105 LYS A O 1
ATOM 835 N N . TRP A 1 106 ? 6.769 -4.778 -13.271 1.00 94.06 106 TRP A N 1
ATOM 836 C CA . TRP A 1 106 ? 8.216 -4.827 -13.059 1.00 94.06 106 TRP A CA 1
ATOM 837 C C . TRP A 1 106 ? 8.589 -5.570 -11.777 1.00 94.06 106 TRP A C 1
ATOM 839 O O . TRP A 1 106 ? 9.519 -6.371 -11.805 1.00 94.06 106 TRP A O 1
ATOM 849 N N . MET A 1 107 ? 7.807 -5.426 -10.707 1.00 93.50 107 MET A N 1
ATOM 850 C CA . MET A 1 107 ? 8.009 -6.169 -9.463 1.00 93.50 107 MET A CA 1
ATOM 851 C C . MET A 1 107 ? 7.855 -7.685 -9.668 1.00 93.50 107 MET A C 1
ATOM 853 O O . MET A 1 107 ? 8.675 -8.464 -9.185 1.00 93.50 107 MET A O 1
ATOM 857 N N . ARG A 1 108 ? 6.860 -8.131 -10.452 1.00 92.62 108 ARG A N 1
ATOM 858 C CA . ARG A 1 108 ? 6.702 -9.557 -10.793 1.00 92.62 108 ARG A CA 1
ATOM 859 C C . ARG A 1 108 ? 7.847 -10.091 -11.649 1.00 92.62 108 ARG A C 1
ATOM 861 O O . ARG A 1 108 ? 8.247 -11.239 -11.470 1.00 92.62 108 ARG A O 1
ATOM 868 N N . ARG A 1 109 ? 8.371 -9.288 -12.582 1.00 92.06 109 ARG A N 1
ATOM 869 C CA . ARG A 1 109 ? 9.544 -9.679 -13.377 1.00 92.06 109 ARG A CA 1
ATOM 870 C C . ARG A 1 109 ? 10.792 -9.792 -12.495 1.00 92.06 109 ARG A C 1
ATOM 872 O O . ARG A 1 109 ? 11.482 -10.797 -12.604 1.00 92.06 109 ARG A O 1
ATOM 879 N N . LEU A 1 110 ? 11.014 -8.851 -11.572 1.00 90.50 110 LEU A N 1
ATOM 880 C CA . LEU A 1 110 ? 12.107 -8.911 -10.594 1.00 90.50 110 LEU A CA 1
ATOM 881 C C . LEU A 1 110 ? 12.015 -10.177 -9.727 1.00 90.50 110 LEU A C 1
ATOM 883 O O . LEU A 1 110 ? 12.986 -10.921 -9.613 1.00 90.50 110 LEU A O 1
ATOM 887 N N . ALA A 1 111 ? 10.828 -10.476 -9.189 1.00 89.94 111 ALA A N 1
ATOM 888 C CA . ALA A 1 111 ? 10.590 -11.691 -8.412 1.00 89.94 111 ALA A CA 1
ATOM 889 C C . ALA A 1 111 ? 10.838 -12.973 -9.228 1.00 89.94 111 ALA A C 1
ATOM 891 O O . ALA A 1 111 ? 11.405 -13.937 -8.716 1.00 89.94 111 ALA A O 1
ATOM 892 N N . ARG A 1 112 ? 10.461 -12.990 -10.514 1.00 88.31 112 ARG A N 1
ATOM 893 C CA . ARG A 1 112 ? 10.748 -14.118 -11.411 1.00 88.31 112 ARG A CA 1
ATOM 894 C C . ARG A 1 112 ? 12.248 -14.287 -11.645 1.00 88.31 112 ARG A C 1
ATOM 896 O O . ARG A 1 112 ? 12.729 -15.412 -11.564 1.00 88.31 112 ARG A O 1
ATOM 903 N N . THR A 1 113 ? 12.975 -13.204 -11.917 1.00 84.44 113 THR A N 1
ATOM 904 C CA . THR A 1 113 ? 14.438 -13.237 -12.075 1.00 84.44 113 THR A CA 1
ATOM 905 C C . THR A 1 113 ? 15.102 -13.785 -10.816 1.00 84.44 113 THR A C 1
ATOM 907 O O . THR A 1 113 ? 15.922 -14.694 -10.898 1.00 84.44 113 THR A O 1
ATOM 910 N N . GLN A 1 114 ? 14.681 -13.304 -9.647 1.00 84.00 114 GLN A N 1
ATOM 911 C CA . GLN A 1 114 ? 15.155 -13.780 -8.352 1.00 84.00 114 GLN A CA 1
ATOM 912 C C . GLN A 1 114 ? 14.913 -15.280 -8.152 1.00 84.00 114 GLN A C 1
ATOM 914 O O . GLN A 1 114 ? 15.821 -16.009 -7.761 1.00 84.00 114 GLN A O 1
ATOM 919 N N . TYR A 1 115 ? 13.702 -15.751 -8.454 1.00 85.69 115 TYR A N 1
ATOM 920 C CA . TYR A 1 115 ? 13.345 -17.163 -8.348 1.00 85.69 115 TYR A CA 1
ATOM 921 C C . TYR A 1 115 ? 14.184 -18.052 -9.277 1.00 85.69 115 TYR A C 1
ATOM 923 O O . TYR A 1 115 ? 14.686 -19.091 -8.851 1.00 85.69 115 TYR A O 1
ATOM 931 N N . VAL A 1 116 ? 14.368 -17.640 -10.535 1.00 83.50 116 VAL A N 1
ATOM 932 C CA . VAL A 1 116 ? 15.197 -18.371 -11.506 1.00 83.50 116 VAL A CA 1
ATOM 933 C C . VAL A 1 116 ? 16.657 -18.412 -11.050 1.00 83.50 116 VAL A C 1
ATOM 935 O O . VAL A 1 116 ? 17.260 -19.481 -11.055 1.00 83.50 116 VAL A O 1
ATOM 938 N N . ASN A 1 117 ? 17.209 -17.285 -10.591 1.00 79.44 117 ASN A N 1
ATOM 939 C CA . ASN A 1 117 ? 18.583 -17.219 -10.087 1.00 79.44 117 ASN A CA 1
ATOM 940 C C . ASN A 1 117 ? 18.786 -18.119 -8.863 1.00 79.44 117 ASN A C 1
ATOM 942 O O . ASN A 1 117 ? 19.766 -18.856 -8.808 1.00 79.44 117 ASN A O 1
ATOM 946 N N . ALA A 1 118 ? 17.843 -18.104 -7.917 1.00 81.56 118 ALA A N 1
ATOM 947 C CA . ALA A 1 118 ? 17.880 -18.980 -6.751 1.00 81.56 118 ALA A CA 1
ATOM 948 C C . ALA A 1 118 ? 17.813 -20.460 -7.149 1.00 81.56 118 ALA A C 1
ATOM 950 O O . ALA A 1 118 ? 18.550 -21.271 -6.605 1.00 81.56 118 ALA A O 1
ATOM 951 N N . SER A 1 119 ? 16.965 -20.807 -8.120 1.00 81.00 119 SER A N 1
ATOM 952 C CA . SER A 1 119 ? 16.799 -22.192 -8.589 1.00 81.00 119 SER A CA 1
ATOM 953 C C . SER A 1 119 ? 18.049 -22.742 -9.284 1.00 81.00 119 SER A C 1
ATOM 955 O O . SER A 1 119 ? 18.269 -23.948 -9.284 1.00 81.00 119 SER A O 1
ATOM 957 N N . ASN A 1 120 ? 18.865 -21.863 -9.870 1.00 79.88 120 ASN A N 1
ATOM 958 C CA . ASN A 1 120 ? 20.105 -22.221 -10.558 1.00 79.88 120 ASN A CA 1
ATOM 959 C C . ASN A 1 120 ? 21.344 -22.162 -9.648 1.00 79.88 120 ASN A C 1
ATOM 961 O O . ASN A 1 120 ? 22.447 -22.435 -10.118 1.00 79.88 120 ASN A O 1
ATOM 965 N N . SER A 1 121 ? 21.185 -21.789 -8.374 1.00 75.06 121 SER A N 1
ATOM 966 C CA . SER A 1 121 ? 22.288 -21.700 -7.419 1.00 75.06 121 SER A CA 1
ATOM 967 C C . SER A 1 121 ? 22.307 -22.881 -6.450 1.00 75.06 121 SER A C 1
ATOM 969 O O . SER A 1 121 ? 21.265 -23.288 -5.939 1.00 75.06 121 SER A O 1
ATOM 971 N N . SER A 1 122 ? 23.506 -23.385 -6.134 1.00 73.50 122 SER A N 1
ATOM 972 C CA . SER A 1 122 ? 23.708 -24.436 -5.127 1.00 73.50 122 SER A CA 1
ATOM 973 C C . SER A 1 122 ? 23.260 -24.020 -3.725 1.00 73.50 122 SER A C 1
ATOM 975 O O . SER A 1 122 ? 22.805 -24.870 -2.965 1.00 73.50 122 SER A O 1
ATOM 977 N N . ASP A 1 123 ? 23.323 -22.722 -3.408 1.00 65.81 123 ASP A N 1
ATOM 978 C CA . ASP A 1 123 ? 22.945 -22.187 -2.091 1.00 65.81 123 ASP A CA 1
ATOM 979 C C . ASP A 1 123 ? 21.550 -21.524 -2.118 1.00 65.81 123 ASP A C 1
ATOM 981 O O . ASP A 1 123 ? 21.157 -20.794 -1.205 1.00 65.81 123 ASP A O 1
ATOM 985 N N . GLY A 1 124 ? 20.774 -21.758 -3.184 1.00 70.94 124 GLY A N 1
ATOM 986 C CA . GLY A 1 124 ? 19.407 -21.265 -3.323 1.00 70.94 124 GLY A CA 1
ATOM 987 C C . GLY A 1 124 ? 19.305 -19.737 -3.251 1.00 70.94 124 GLY A C 1
ATOM 988 O O . GLY A 1 124 ? 20.109 -19.002 -3.826 1.00 70.94 124 GLY A O 1
ATOM 989 N N . ILE A 1 125 ? 18.313 -19.240 -2.503 1.00 62.88 125 ILE A N 1
ATOM 990 C CA . ILE A 1 125 ? 18.126 -17.799 -2.254 1.00 62.88 125 ILE A CA 1
ATOM 991 C C . ILE A 1 125 ? 19.338 -17.190 -1.519 1.00 62.88 125 ILE A C 1
ATOM 993 O O . ILE A 1 125 ? 19.609 -16.007 -1.696 1.00 62.88 125 ILE A O 1
ATOM 997 N N . ALA A 1 126 ? 20.118 -17.956 -0.748 1.00 59.41 126 ALA A N 1
ATOM 998 C CA . ALA A 1 126 ? 21.260 -17.403 -0.010 1.00 59.41 126 ALA A CA 1
ATOM 999 C C . ALA A 1 126 ? 22.388 -16.898 -0.932 1.00 59.41 126 ALA A C 1
ATOM 1001 O O . ALA A 1 126 ? 23.133 -15.999 -0.553 1.00 59.41 126 ALA A O 1
ATOM 1002 N N . ALA A 1 127 ? 22.473 -17.420 -2.157 1.00 63.38 127 ALA A N 1
ATOM 1003 C CA . ALA A 1 127 ? 23.401 -16.947 -3.186 1.00 63.38 127 ALA A CA 1
ATOM 1004 C C . ALA A 1 127 ? 22.855 -15.793 -4.039 1.00 63.38 127 ALA A C 1
ATOM 1006 O O . ALA A 1 127 ? 23.555 -15.270 -4.906 1.00 63.38 127 ALA A O 1
ATOM 1007 N N . THR A 1 128 ? 21.585 -15.436 -3.863 1.00 72.31 128 THR A N 1
ATOM 1008 C CA . THR A 1 128 ? 20.964 -14.362 -4.640 1.00 72.31 128 THR A CA 1
ATOM 1009 C C . THR A 1 128 ? 21.132 -13.012 -3.960 1.00 72.31 128 THR A C 1
ATOM 1011 O O . THR A 1 128 ? 21.363 -12.925 -2.757 1.00 72.31 128 THR A O 1
ATOM 1014 N N . TYR A 1 129 ? 21.013 -11.944 -4.744 1.00 75.62 129 TYR A N 1
ATOM 1015 C CA . TYR A 1 129 ? 21.257 -10.582 -4.287 1.00 75.62 129 TYR A CA 1
ATOM 1016 C C . TYR A 1 129 ? 20.261 -10.202 -3.165 1.00 75.62 129 TYR A C 1
ATOM 1018 O O . TYR A 1 129 ? 19.060 -10.094 -3.436 1.00 75.62 129 TYR A O 1
ATOM 1026 N N . PRO A 1 130 ? 20.711 -10.012 -1.906 1.00 80.19 130 PRO A N 1
ATOM 1027 C CA . PRO A 1 130 ? 19.827 -9.912 -0.736 1.00 80.19 130 PRO A CA 1
ATOM 1028 C C . PRO A 1 130 ? 18.944 -8.660 -0.744 1.00 80.19 130 PRO A C 1
ATOM 1030 O O . PRO A 1 130 ? 17.911 -8.621 -0.076 1.00 80.19 130 PRO A O 1
ATOM 1033 N N . GLU A 1 131 ? 19.306 -7.646 -1.530 1.00 84.12 131 GLU A N 1
ATOM 1034 C CA . GLU A 1 131 ? 18.482 -6.453 -1.715 1.00 84.12 131 GLU A CA 1
ATOM 1035 C C . GLU A 1 131 ? 17.142 -6.774 -2.392 1.00 84.12 131 GLU A C 1
ATOM 1037 O O . GLU A 1 131 ? 16.134 -6.142 -2.089 1.00 84.12 131 GLU A O 1
ATOM 1042 N N . VAL A 1 132 ? 17.086 -7.788 -3.261 1.00 87.75 132 VAL A N 1
ATOM 1043 C CA . VAL A 1 132 ? 15.862 -8.125 -3.999 1.00 87.75 132 VAL A CA 1
ATOM 1044 C C . VAL A 1 132 ? 14.711 -8.530 -3.069 1.00 87.75 132 VAL A C 1
ATOM 1046 O O . VAL A 1 132 ? 13.657 -7.894 -3.143 1.00 87.75 132 VAL A O 1
ATOM 1049 N N . PRO A 1 133 ? 14.847 -9.534 -2.175 1.00 87.19 133 PRO A N 1
ATOM 1050 C CA . PRO A 1 133 ? 13.777 -9.863 -1.236 1.00 87.19 133 PRO A CA 1
ATOM 1051 C C . PRO A 1 133 ? 13.452 -8.697 -0.295 1.00 87.19 133 PRO A C 1
ATOM 1053 O O . PRO A 1 133 ? 12.276 -8.476 -0.011 1.00 87.19 133 PRO A O 1
ATOM 1056 N N . PHE A 1 134 ? 14.451 -7.915 0.134 1.00 89.38 134 PHE A N 1
ATOM 1057 C CA . PHE A 1 134 ? 14.212 -6.716 0.941 1.00 89.38 134 PHE A CA 1
ATOM 1058 C C . PHE A 1 134 ? 13.303 -5.716 0.215 1.00 89.38 134 PHE A C 1
ATOM 1060 O O . PHE A 1 134 ? 12.310 -5.267 0.784 1.00 89.38 134 PHE A O 1
ATOM 1067 N N . VAL A 1 135 ? 13.593 -5.404 -1.049 1.00 90.88 135 VAL A N 1
ATOM 1068 C CA . VAL A 1 135 ? 12.803 -4.460 -1.848 1.00 90.88 135 VAL A CA 1
ATOM 1069 C C . VAL A 1 135 ? 11.409 -5.000 -2.142 1.00 90.88 135 VAL A C 1
ATOM 1071 O O . VAL A 1 135 ? 10.444 -4.257 -1.995 1.00 90.88 135 VAL A O 1
ATOM 1074 N N . LEU A 1 136 ? 11.264 -6.287 -2.474 1.00 92.06 136 LEU A N 1
ATOM 1075 C CA . LEU A 1 136 ? 9.947 -6.896 -2.696 1.00 92.06 136 LEU A CA 1
ATOM 1076 C C . LEU A 1 136 ? 9.057 -6.807 -1.445 1.00 92.06 136 LEU A C 1
ATOM 1078 O O . LEU A 1 136 ? 7.883 -6.452 -1.551 1.00 92.06 136 LEU A O 1
ATOM 1082 N N . ILE A 1 137 ? 9.613 -7.091 -0.262 1.00 91.50 137 ILE A N 1
ATOM 1083 C CA . ILE A 1 137 ? 8.894 -6.967 1.014 1.00 91.50 137 ILE A CA 1
ATOM 1084 C C . ILE A 1 137 ? 8.591 -5.494 1.313 1.00 91.50 137 ILE A C 1
ATOM 1086 O O . ILE A 1 137 ? 7.455 -5.148 1.636 1.00 91.50 137 ILE A O 1
ATOM 1090 N N . SER A 1 138 ? 9.585 -4.615 1.172 1.00 92.94 138 SER A N 1
ATOM 1091 C CA . SER A 1 138 ? 9.451 -3.179 1.434 1.00 92.94 138 SER A CA 1
ATOM 1092 C C . SER A 1 138 ? 8.384 -2.530 0.551 1.00 92.94 138 SER A C 1
ATOM 1094 O O . SER A 1 138 ? 7.539 -1.785 1.054 1.00 92.94 138 SER A O 1
ATOM 1096 N N . ASP A 1 139 ? 8.350 -2.848 -0.744 1.00 93.25 139 ASP A N 1
ATOM 1097 C CA . ASP A 1 139 ? 7.351 -2.312 -1.667 1.00 93.25 139 ASP A CA 1
ATOM 1098 C C . ASP A 1 139 ? 5.964 -2.917 -1.418 1.00 93.25 139 ASP A C 1
ATOM 1100 O O . ASP A 1 139 ? 4.967 -2.190 -1.457 1.00 93.25 139 ASP A O 1
ATOM 1104 N N . ALA A 1 140 ? 5.867 -4.203 -1.065 1.00 92.94 140 ALA A N 1
ATOM 1105 C CA . ALA A 1 140 ? 4.593 -4.795 -0.659 1.00 92.94 140 ALA A CA 1
ATOM 1106 C C . ALA A 1 140 ? 3.990 -4.072 0.560 1.00 92.94 140 ALA A C 1
ATOM 1108 O O . ALA A 1 140 ? 2.809 -3.710 0.543 1.00 92.94 140 ALA A O 1
ATOM 1109 N N . VAL A 1 141 ? 4.810 -3.788 1.577 1.00 94.38 141 VAL A N 1
ATOM 1110 C CA . VAL A 1 141 ? 4.404 -3.090 2.809 1.00 94.38 141 VAL A CA 1
ATOM 1111 C C . VAL A 1 141 ? 4.104 -1.612 2.547 1.00 94.38 141 VAL A C 1
ATOM 1113 O O . VAL A 1 141 ? 2.994 -1.133 2.789 1.00 94.38 141 VAL A O 1
ATOM 1116 N N . THR A 1 142 ? 5.081 -0.867 2.036 1.00 93.12 142 THR A N 1
ATOM 1117 C CA . THR A 1 142 ? 5.040 0.604 2.012 1.00 93.12 142 THR A CA 1
ATOM 1118 C C . THR A 1 142 ? 4.378 1.176 0.763 1.00 93.12 142 THR A C 1
ATOM 1120 O O . THR A 1 142 ? 3.946 2.334 0.764 1.00 93.12 142 THR A O 1
ATOM 1123 N N . LYS A 1 143 ? 4.279 0.401 -0.326 1.00 92.38 143 LYS A N 1
ATOM 1124 C CA . LYS A 1 143 ? 3.743 0.887 -1.605 1.00 92.38 143 LYS A CA 1
ATOM 1125 C C . LYS A 1 143 ? 2.422 0.242 -1.972 1.00 92.38 143 LYS A C 1
ATOM 1127 O O . LYS A 1 143 ? 1.490 0.990 -2.268 1.00 92.38 143 LYS A O 1
ATOM 1132 N N . ILE A 1 144 ? 2.323 -1.087 -1.915 1.00 92.44 144 ILE A N 1
ATOM 1133 C CA . ILE A 1 144 ? 1.110 -1.800 -2.330 1.00 92.44 144 ILE A CA 1
ATOM 1134 C C . ILE A 1 144 ? 0.028 -1.740 -1.259 1.00 92.44 144 ILE A C 1
ATOM 1136 O O . ILE A 1 144 ? -1.076 -1.295 -1.552 1.00 92.44 144 ILE A O 1
ATOM 1140 N N . ILE A 1 145 ? 0.336 -2.135 -0.021 1.00 93.94 145 ILE A N 1
ATOM 1141 C CA . ILE A 1 145 ? -0.549 -1.872 1.126 1.00 93.94 145 ILE A CA 1
ATOM 1142 C C . ILE A 1 145 ? -0.552 -0.377 1.469 1.00 93.94 145 ILE A C 1
ATOM 1144 O O . ILE A 1 145 ? -1.544 0.159 1.969 1.00 93.94 145 ILE A O 1
ATOM 1148 N N . GLY A 1 146 ? 0.550 0.311 1.161 1.00 93.69 146 GLY A N 1
ATOM 1149 C CA . GLY A 1 146 ? 0.679 1.743 1.389 1.00 93.69 146 GLY A CA 1
ATOM 1150 C C . GLY A 1 146 ? 0.747 2.084 2.871 1.00 93.69 146 GLY A C 1
ATOM 1151 O O . GLY A 1 146 ? 0.206 3.116 3.262 1.00 93.69 146 GLY A O 1
ATOM 1152 N N . LEU A 1 147 ? 1.331 1.200 3.687 1.00 95.50 147 LEU A N 1
ATOM 1153 C CA . LEU A 1 147 ? 1.521 1.448 5.108 1.00 95.50 147 LEU A CA 1
ATOM 1154 C C . LEU A 1 147 ? 2.502 2.608 5.294 1.00 95.50 147 LEU A C 1
ATOM 1156 O O . LEU A 1 147 ? 3.652 2.539 4.860 1.00 95.50 147 LEU A O 1
ATOM 1160 N N . ASP A 1 148 ? 2.028 3.656 5.951 1.00 93.94 148 ASP A N 1
ATOM 1161 C CA . ASP A 1 148 ? 2.793 4.847 6.297 1.00 93.94 148 ASP A CA 1
ATOM 1162 C C . ASP A 1 148 ? 2.607 5.111 7.788 1.00 93.94 148 ASP A C 1
ATOM 1164 O O . ASP A 1 148 ? 1.499 5.416 8.240 1.00 93.94 148 ASP A O 1
ATOM 1168 N N . PHE A 1 149 ? 3.672 4.896 8.551 1.00 91.00 149 PHE A N 1
ATOM 1169 C CA . PHE A 1 149 ? 3.637 4.854 10.002 1.00 91.00 149 PHE A CA 1
ATOM 1170 C C . PHE A 1 149 ? 4.331 6.086 10.595 1.00 91.00 149 PHE A C 1
ATOM 1172 O O . PHE A 1 149 ? 5.508 6.338 10.345 1.00 91.00 149 PHE A O 1
ATOM 1179 N N . ASP A 1 150 ? 3.601 6.827 11.423 1.00 89.12 150 ASP A N 1
ATOM 1180 C CA . ASP A 1 150 ? 4.066 7.987 12.176 1.00 89.12 150 ASP A CA 1
ATOM 1181 C C . ASP A 1 150 ? 4.146 7.632 13.667 1.00 89.12 150 ASP A C 1
ATOM 1183 O O . ASP A 1 150 ? 3.210 7.835 14.450 1.00 89.12 150 ASP A O 1
ATOM 1187 N N . GLY A 1 151 ? 5.299 7.087 14.058 1.00 80.44 151 GLY A N 1
ATOM 1188 C CA . GLY A 1 151 ? 5.546 6.660 15.436 1.00 80.44 151 GLY A CA 1
ATOM 1189 C C . GLY A 1 151 ? 5.549 7.796 16.451 1.00 80.44 151 GLY A C 1
ATOM 1190 O O . GLY A 1 151 ? 5.202 7.571 17.606 1.00 80.44 151 GLY A O 1
ATOM 1191 N N . ILE A 1 152 ? 5.865 9.026 16.028 1.00 82.00 152 ILE A N 1
ATOM 1192 C CA . ILE A 1 152 ? 5.875 10.197 16.915 1.00 82.00 152 ILE A CA 1
ATOM 1193 C C . ILE A 1 152 ? 4.444 10.550 17.324 1.00 82.00 152 ILE A C 1
ATOM 1195 O O . ILE A 1 152 ? 4.184 10.868 18.484 1.00 82.00 152 ILE A O 1
ATOM 1199 N N . ARG A 1 153 ? 3.504 10.490 16.374 1.00 86.75 153 ARG A N 1
ATOM 1200 C CA . ARG A 1 153 ? 2.092 10.823 16.604 1.00 86.75 153 ARG A CA 1
ATOM 1201 C C . ARG A 1 153 ? 1.225 9.625 16.985 1.00 86.75 153 ARG A C 1
ATOM 1203 O O . ARG A 1 153 ? 0.013 9.799 17.085 1.00 86.75 153 ARG A O 1
ATOM 1210 N N . ASN A 1 154 ? 1.808 8.445 17.223 1.00 89.38 154 ASN A N 1
ATOM 1211 C CA . ASN A 1 154 ? 1.049 7.217 17.485 1.00 89.38 154 ASN A CA 1
ATOM 1212 C C . ASN A 1 154 ? -0.029 6.992 16.416 1.00 89.38 154 ASN A C 1
ATOM 1214 O O . ASN A 1 154 ? -1.193 6.713 16.713 1.00 89.38 154 ASN A O 1
ATOM 1218 N N . ALA A 1 155 ? 0.341 7.204 15.157 1.00 92.69 155 ALA A N 1
ATOM 1219 C CA . ALA A 1 155 ? -0.603 7.204 14.061 1.00 92.69 155 ALA A CA 1
ATOM 1220 C C . ALA A 1 155 ? -0.040 6.469 12.857 1.00 92.69 155 ALA A C 1
ATOM 1222 O O . ALA A 1 155 ? 1.163 6.412 12.640 1.00 92.69 155 ALA A O 1
ATOM 1223 N N . PHE A 1 156 ? -0.922 5.926 12.036 1.00 95.62 156 PHE A N 1
ATOM 1224 C CA . PHE A 1 156 ? -0.537 5.367 10.756 1.00 95.62 156 PHE A CA 1
ATOM 1225 C C . PHE A 1 156 ? -1.660 5.503 9.749 1.00 95.62 156 PHE A C 1
ATOM 1227 O O . PHE A 1 156 ? -2.831 5.704 10.082 1.00 95.62 156 PHE A O 1
ATOM 1234 N N . SER A 1 157 ? -1.296 5.384 8.485 1.00 96.44 157 SER A N 1
ATOM 1235 C CA . SER A 1 157 ? -2.245 5.285 7.397 1.00 96.44 157 SER A CA 1
ATOM 1236 C C . SER A 1 157 ? -1.910 4.114 6.501 1.00 96.44 157 SER A C 1
ATOM 1238 O O . SER A 1 157 ? -0.806 3.578 6.515 1.00 96.44 157 SER A O 1
ATOM 1240 N N . THR A 1 158 ? -2.905 3.709 5.737 1.00 96.56 158 THR A N 1
ATOM 1241 C CA . THR A 1 158 ? -2.785 2.667 4.725 1.00 96.56 158 THR A CA 1
ATOM 1242 C C . THR A 1 158 ? -3.374 3.203 3.440 1.00 96.56 158 THR A C 1
ATOM 1244 O O . THR A 1 158 ? -4.353 3.944 3.499 1.00 96.56 158 THR A O 1
ATOM 1247 N N . LEU A 1 159 ? -2.814 2.829 2.297 1.00 94.06 159 LEU A N 1
ATOM 1248 C CA . LEU A 1 159 ? -3.280 3.261 0.986 1.00 94.06 159 LEU A CA 1
ATOM 1249 C C . LEU A 1 159 ? -3.108 2.105 -0.001 1.00 94.06 159 LEU A C 1
ATOM 1251 O O . LEU A 1 159 ? -2.071 2.035 -0.660 1.00 94.06 159 LEU A O 1
ATOM 1255 N N . PRO A 1 160 ? -4.098 1.199 -0.112 1.00 92.25 160 PRO A N 1
ATOM 1256 C CA . PRO A 1 160 ? -4.043 0.108 -1.070 1.00 92.25 160 PRO A CA 1
ATOM 1257 C C . PRO A 1 160 ? -3.901 0.630 -2.505 1.00 92.25 160 PRO A C 1
ATOM 1259 O O . PRO A 1 160 ? -4.734 1.401 -2.988 1.00 92.25 160 PRO A O 1
ATOM 1262 N N . ARG A 1 161 ? -2.841 0.193 -3.186 1.00 90.50 161 ARG A N 1
ATOM 1263 C CA . ARG A 1 161 ? -2.501 0.504 -4.584 1.00 90.50 161 ARG A CA 1
ATOM 1264 C C . ARG A 1 161 ? -2.399 -0.788 -5.390 1.00 90.50 161 ARG A C 1
ATOM 1266 O O . ARG A 1 161 ? -1.345 -1.132 -5.921 1.00 90.50 161 ARG A O 1
ATOM 1273 N N . LEU A 1 162 ? -3.488 -1.552 -5.402 1.00 89.62 162 LEU A N 1
ATOM 1274 C CA . LEU A 1 162 ? -3.534 -2.827 -6.115 1.00 89.62 162 LEU A CA 1
ATOM 1275 C C . LEU A 1 162 ? -3.581 -2.577 -7.634 1.00 89.62 162 LEU A C 1
ATOM 1277 O O . LEU A 1 162 ? -4.213 -1.614 -8.074 1.00 89.62 162 LEU A O 1
ATOM 1281 N N . PRO A 1 163 ? -2.947 -3.436 -8.447 1.00 88.44 163 PRO A N 1
ATOM 1282 C CA . PRO A 1 163 ? -2.985 -3.310 -9.900 1.00 88.44 163 PRO A CA 1
ATOM 1283 C C . PRO A 1 163 ? -4.406 -3.537 -10.451 1.00 88.44 163 PRO A C 1
ATOM 1285 O O . PRO A 1 163 ? -5.258 -4.198 -9.844 1.00 88.44 163 PRO A O 1
ATOM 1288 N N . SER A 1 164 ? -4.685 -2.994 -11.632 1.00 87.75 164 SER A N 1
ATOM 1289 C CA . SER A 1 164 ? -5.981 -3.057 -12.314 1.00 87.75 164 SER A CA 1
ATOM 1290 C C . SER A 1 164 ? -6.433 -4.492 -12.590 1.00 87.75 164 SER A C 1
ATOM 1292 O O . SER A 1 164 ? -7.620 -4.784 -12.471 1.00 87.75 164 SER A O 1
ATOM 1294 N N . ASN A 1 165 ? -5.500 -5.412 -12.838 1.00 87.56 165 ASN A N 1
ATOM 1295 C CA . ASN A 1 165 ? -5.802 -6.813 -13.123 1.00 87.56 165 ASN A CA 1
ATOM 1296 C C . ASN A 1 165 ? -6.153 -7.665 -11.888 1.00 87.56 165 ASN A C 1
ATOM 1298 O O . ASN A 1 165 ? -6.514 -8.830 -12.048 1.00 87.56 165 ASN A O 1
ATOM 1302 N N . PHE A 1 166 ? -6.062 -7.123 -10.668 1.00 87.50 166 PHE A N 1
ATOM 1303 C CA . PHE A 1 166 ? -6.650 -7.790 -9.507 1.00 87.50 166 PHE A CA 1
ATOM 1304 C C . PHE A 1 166 ? -8.171 -7.824 -9.653 1.00 87.50 166 PHE A C 1
ATOM 1306 O O . PHE A 1 166 ? -8.790 -6.848 -10.076 1.00 87.50 166 PHE A O 1
ATOM 1313 N N . SER A 1 167 ? -8.752 -8.946 -9.249 1.00 84.50 167 SER A N 1
ATOM 1314 C CA . SER A 1 167 ? -10.194 -9.176 -9.147 1.00 84.50 167 SER A CA 1
ATOM 1315 C C . SER A 1 167 ? -10.573 -9.421 -7.685 1.00 84.50 167 SER A C 1
ATOM 1317 O O . SER A 1 167 ? -9.705 -9.445 -6.812 1.00 84.50 167 SER A O 1
ATOM 1319 N N . VAL A 1 168 ? -11.854 -9.681 -7.422 1.00 84.00 168 VAL A N 1
ATOM 1320 C CA . VAL A 1 168 ? -12.346 -10.011 -6.075 1.00 84.00 168 VAL A CA 1
ATOM 1321 C C . VAL A 1 168 ? -11.764 -11.293 -5.481 1.00 84.00 168 VAL A C 1
ATOM 1323 O O . VAL A 1 168 ? -11.883 -11.503 -4.284 1.00 84.00 168 VAL A O 1
ATOM 1326 N N . SER A 1 169 ? -11.104 -12.147 -6.267 1.00 84.44 169 SER A N 1
ATOM 1327 C CA . SER A 1 169 ? -10.410 -13.338 -5.757 1.00 84.44 169 SER A CA 1
ATOM 1328 C C . SER A 1 169 ? -8.952 -13.077 -5.371 1.00 84.44 169 SER A C 1
ATOM 1330 O O . SER A 1 169 ? -8.301 -13.959 -4.822 1.00 84.44 169 SER A O 1
ATOM 1332 N N . HIS A 1 170 ? -8.416 -11.896 -5.687 1.00 88.81 170 HIS A N 1
ATOM 1333 C CA . HIS A 1 170 ? -7.021 -11.549 -5.447 1.00 88.81 170 HIS A CA 1
ATOM 1334 C C . HIS A 1 170 ? -6.900 -10.631 -4.233 1.00 88.81 170 HIS A C 1
ATOM 1336 O O . HIS A 1 170 ? -7.611 -9.632 -4.119 1.00 88.81 170 HIS A O 1
ATOM 1342 N N . TYR A 1 171 ? -5.950 -10.933 -3.358 1.00 90.75 171 TYR A N 1
ATOM 1343 C CA . TYR A 1 171 ? -5.635 -10.129 -2.185 1.00 90.75 171 TYR A CA 1
ATOM 1344 C C . TYR A 1 171 ? -4.130 -10.144 -1.930 1.00 90.75 171 TYR A C 1
ATOM 1346 O O . TYR A 1 171 ? -3.401 -10.992 -2.447 1.00 90.75 171 TYR A O 1
ATOM 1354 N N . ILE A 1 172 ? -3.669 -9.188 -1.131 1.00 91.81 172 ILE A N 1
ATOM 1355 C CA . ILE A 1 172 ? -2.335 -9.207 -0.531 1.00 91.81 172 ILE A CA 1
ATOM 1356 C C . ILE A 1 172 ? -2.524 -9.237 0.973 1.00 91.81 172 ILE A C 1
ATOM 1358 O O . ILE A 1 172 ? -3.270 -8.418 1.512 1.00 91.81 172 ILE A O 1
ATOM 1362 N N . SER A 1 173 ? -1.850 -10.177 1.627 1.00 93.25 173 SER A N 1
ATOM 1363 C CA . SER A 1 173 ? -1.786 -10.275 3.078 1.00 93.25 173 SER A CA 1
ATOM 1364 C C . SER A 1 173 ? -0.355 -10.065 3.557 1.00 93.25 173 SER A C 1
ATOM 1366 O O . SER A 1 173 ? 0.605 -10.562 2.969 1.00 93.25 173 SER A O 1
ATOM 1368 N N . LEU A 1 174 ? -0.224 -9.309 4.639 1.00 93.38 174 LEU A N 1
ATOM 1369 C CA . LEU A 1 174 ? 0.996 -9.154 5.412 1.00 93.38 174 LEU A CA 1
ATOM 1370 C C . LEU A 1 174 ? 0.705 -9.634 6.823 1.00 93.38 174 LEU A C 1
ATOM 1372 O O . LEU A 1 174 ? -0.331 -9.277 7.384 1.00 93.38 174 LEU A O 1
ATOM 1376 N N . HIS A 1 175 ? 1.620 -10.411 7.388 1.00 92.81 175 HIS A N 1
ATOM 1377 C CA . HIS A 1 175 ? 1.461 -10.973 8.722 1.00 92.81 175 HIS A CA 1
ATOM 1378 C C . HIS A 1 175 ? 2.502 -10.416 9.675 1.00 92.81 175 HIS A C 1
ATOM 1380 O O . HIS A 1 175 ? 3.646 -10.188 9.276 1.00 92.81 175 HIS A O 1
ATOM 1386 N N . ASN A 1 176 ? 2.106 -10.244 10.936 1.00 92.25 176 ASN A N 1
ATOM 1387 C CA . ASN A 1 176 ? 2.980 -9.759 12.004 1.00 92.25 176 ASN A CA 1
ATOM 1388 C C . ASN A 1 176 ? 3.690 -8.440 11.660 1.00 92.25 176 ASN A C 1
ATOM 1390 O O . ASN A 1 176 ? 4.860 -8.253 11.998 1.00 92.25 176 ASN A O 1
ATOM 1394 N N . VAL A 1 177 ? 2.997 -7.519 10.986 1.00 93.19 177 VAL A N 1
ATOM 1395 C CA . VAL A 1 177 ? 3.539 -6.187 10.712 1.00 93.19 177 VAL A CA 1
ATOM 1396 C C . VAL A 1 177 ? 3.664 -5.444 12.045 1.00 93.19 177 VAL A C 1
ATOM 1398 O O . VAL A 1 177 ? 2.646 -5.242 12.708 1.00 93.19 177 VAL A O 1
ATOM 1401 N N . PRO A 1 178 ? 4.873 -5.045 12.475 1.00 91.75 178 PRO A N 1
ATOM 1402 C CA . PRO A 1 178 ? 5.053 -4.409 13.771 1.00 91.75 178 PRO A CA 1
ATOM 1403 C C . PRO A 1 178 ? 4.628 -2.939 13.707 1.00 91.75 178 PRO A C 1
ATOM 1405 O O . PRO A 1 178 ? 5.273 -2.124 13.047 1.00 91.75 178 PRO A O 1
ATOM 1408 N N . LEU A 1 179 ? 3.556 -2.579 14.414 1.00 91.25 179 LEU A N 1
ATOM 1409 C CA . LEU A 1 179 ? 3.209 -1.184 14.681 1.00 91.25 179 LEU A CA 1
ATOM 1410 C C . LEU A 1 179 ? 3.906 -0.763 15.975 1.00 91.25 179 LEU A C 1
ATOM 1412 O O . LEU A 1 179 ? 3.565 -1.238 17.060 1.00 91.25 179 LEU A O 1
ATOM 1416 N N . TYR A 1 180 ? 4.918 0.092 15.850 1.00 87.12 180 TYR A N 1
ATOM 1417 C CA . TYR A 1 180 ? 5.835 0.417 16.940 1.00 87.12 180 TYR A CA 1
ATOM 1418 C C . TYR A 1 180 ? 5.699 1.863 17.403 1.00 87.12 180 TYR A C 1
ATOM 1420 O O . TYR A 1 180 ? 5.922 2.775 16.624 1.00 87.12 180 TYR A O 1
ATOM 1428 N N . SER A 1 181 ? 5.465 2.102 18.686 1.00 83.94 181 SER A N 1
ATOM 1429 C CA . SER A 1 181 ? 5.595 3.445 19.257 1.00 83.94 181 SER A CA 1
ATOM 1430 C C . SER A 1 181 ? 6.823 3.534 20.143 1.00 83.94 181 SER A C 1
ATOM 1432 O O . SER A 1 181 ? 7.103 2.611 20.905 1.00 83.94 181 SER A O 1
ATOM 1434 N N . ASN A 1 182 ? 7.505 4.678 20.093 1.00 79.12 182 ASN A N 1
ATOM 1435 C CA . ASN A 1 182 ? 8.532 5.079 21.054 1.00 79.12 182 ASN A CA 1
ATOM 1436 C C . ASN A 1 182 ? 8.162 6.348 21.829 1.00 79.12 182 ASN A C 1
ATOM 1438 O O . ASN A 1 182 ? 9.042 6.977 22.421 1.00 79.12 182 ASN A O 1
ATOM 1442 N N . ALA A 1 183 ? 6.888 6.750 21.814 1.00 72.31 183 ALA A N 1
ATOM 1443 C CA . ALA A 1 183 ? 6.449 7.921 22.556 1.00 72.31 183 ALA A CA 1
ATOM 1444 C C . ALA A 1 183 ? 6.804 7.774 24.056 1.00 72.31 183 ALA A C 1
ATOM 1446 O O . ALA A 1 183 ? 6.707 6.667 24.603 1.00 72.31 183 ALA A O 1
ATOM 1447 N N . PRO A 1 184 ? 7.218 8.857 24.745 1.00 72.19 184 PRO A N 1
ATOM 1448 C CA . PRO A 1 184 ? 7.545 8.805 26.169 1.00 72.19 184 PRO A CA 1
ATOM 1449 C C . PRO A 1 184 ? 6.410 8.166 26.983 1.00 72.19 184 PRO A C 1
ATOM 1451 O O . PRO A 1 184 ? 5.254 8.562 26.847 1.00 72.19 184 PRO A O 1
ATOM 1454 N N . ASN A 1 185 ? 6.734 7.170 27.815 1.00 72.25 185 ASN A N 1
ATOM 1455 C CA . ASN A 1 185 ? 5.770 6.386 28.610 1.00 72.25 185 ASN A CA 1
ATOM 1456 C C . ASN A 1 185 ? 4.714 5.615 27.781 1.00 72.25 185 ASN A C 1
ATOM 1458 O O . ASN A 1 185 ? 3.665 5.227 28.291 1.00 72.25 185 ASN A O 1
ATOM 1462 N N . SER A 1 186 ? 4.979 5.396 26.491 1.00 75.38 186 SER A N 1
ATOM 1463 C CA . SER A 1 186 ? 4.088 4.716 25.550 1.00 75.38 186 SER A CA 1
ATOM 1464 C C . SER A 1 186 ? 4.898 3.952 24.496 1.00 75.38 186 SER A C 1
ATOM 1466 O O . SER A 1 186 ? 4.695 4.082 23.289 1.00 75.38 186 SER A O 1
ATOM 1468 N N . SER A 1 187 ? 5.851 3.145 24.970 1.00 84.88 187 SER A N 1
ATOM 1469 C CA . SER A 1 187 ? 6.628 2.260 24.104 1.00 84.88 187 SER A CA 1
ATOM 1470 C C . SER A 1 187 ? 5.923 0.917 23.955 1.00 84.88 187 SER A C 1
ATOM 1472 O O . SER A 1 187 ? 5.622 0.259 24.957 1.00 84.88 187 SER A O 1
ATOM 1474 N N . TYR A 1 188 ? 5.640 0.512 22.721 1.00 89.62 188 TYR A N 1
ATOM 1475 C CA . TYR A 1 188 ? 5.024 -0.781 22.432 1.00 89.62 188 TYR A CA 1
ATOM 1476 C C . TYR A 1 188 ? 5.376 -1.277 21.034 1.00 89.62 188 TYR A C 1
ATOM 1478 O O . TYR A 1 188 ? 5.714 -0.498 20.147 1.00 89.62 188 TYR A O 1
ATOM 1486 N N . ASN A 1 189 ? 5.242 -2.587 20.844 1.00 91.56 189 ASN A N 1
ATOM 1487 C CA . ASN A 1 189 ? 5.249 -3.239 19.544 1.00 91.56 189 ASN A CA 1
ATOM 1488 C C . ASN A 1 189 ? 3.964 -4.062 19.422 1.00 91.56 189 ASN A C 1
ATOM 1490 O O . ASN A 1 189 ? 3.774 -5.022 20.168 1.00 91.56 189 ASN A O 1
ATOM 1494 N N . LEU A 1 190 ? 3.079 -3.655 18.517 1.00 93.00 190 LEU A N 1
ATOM 1495 C CA . LEU A 1 190 ? 1.804 -4.307 18.257 1.00 93.00 190 LEU A CA 1
ATOM 1496 C C . LEU A 1 190 ? 1.858 -4.988 16.882 1.00 93.00 190 LEU A C 1
ATOM 1498 O O . LEU A 1 190 ? 1.767 -4.290 15.869 1.00 93.00 190 LEU A O 1
ATOM 1502 N N . PRO A 1 191 ? 2.000 -6.322 16.809 1.00 94.50 191 PRO A N 1
ATOM 1503 C CA . PRO A 1 191 ? 1.902 -7.032 15.544 1.00 94.50 191 PRO A CA 1
ATOM 1504 C C . PRO A 1 191 ? 0.462 -6.977 15.021 1.00 94.50 191 PRO A C 1
ATOM 1506 O O . PRO A 1 191 ? -0.491 -7.256 15.751 1.00 94.50 191 PRO A O 1
ATOM 1509 N N . VAL A 1 192 ? 0.309 -6.643 13.743 1.00 95.12 192 VAL A N 1
ATOM 1510 C CA . VAL A 1 192 ? -0.980 -6.644 13.049 1.00 95.12 192 VAL A CA 1
ATOM 1511 C C . VAL A 1 192 ? -0.880 -7.429 11.747 1.00 95.12 192 VAL A C 1
ATOM 1513 O O . VAL A 1 192 ? 0.113 -7.338 11.021 1.00 95.12 192 VAL A O 1
ATOM 1516 N N . ASP A 1 193 ? -1.932 -8.173 11.431 1.00 95.75 193 ASP A N 1
ATOM 1517 C CA . ASP A 1 193 ? -2.118 -8.737 10.102 1.00 95.75 193 ASP A CA 1
ATOM 1518 C C . ASP A 1 193 ? -2.905 -7.740 9.250 1.00 95.75 193 ASP A C 1
ATOM 1520 O O . ASP A 1 193 ? -3.963 -7.255 9.665 1.00 95.75 193 ASP A O 1
ATOM 1524 N N . ILE A 1 194 ? -2.395 -7.428 8.060 1.00 96.19 194 ILE A N 1
ATOM 1525 C CA . ILE A 1 194 ? -3.003 -6.466 7.140 1.00 96.19 194 ILE A CA 1
ATOM 1526 C C . ILE A 1 194 ? -3.371 -7.178 5.849 1.00 96.19 194 ILE A C 1
ATOM 1528 O O . ILE A 1 194 ? -2.508 -7.755 5.192 1.00 96.19 194 ILE A O 1
ATOM 1532 N N . ILE A 1 195 ? -4.638 -7.101 5.454 1.00 95.00 195 ILE A N 1
ATOM 1533 C CA . ILE A 1 195 ? -5.116 -7.649 4.182 1.00 95.00 195 ILE A CA 1
ATOM 1534 C C . ILE A 1 195 ? -5.701 -6.517 3.356 1.00 95.00 195 ILE A C 1
ATOM 1536 O O . ILE A 1 195 ? -6.536 -5.774 3.863 1.00 95.00 195 ILE A O 1
ATOM 1540 N N . ALA A 1 196 ? -5.303 -6.401 2.091 1.00 93.88 196 ALA A N 1
ATOM 1541 C CA . ALA A 1 196 ? -5.942 -5.511 1.129 1.00 93.88 196 ALA A CA 1
ATOM 1542 C C . ALA A 1 196 ? -6.473 -6.293 -0.072 1.00 93.88 196 ALA A C 1
ATOM 1544 O O . ALA A 1 196 ? -5.799 -7.176 -0.609 1.00 93.88 196 ALA A O 1
ATOM 1545 N N . GLN A 1 197 ? -7.678 -5.941 -0.509 1.00 90.31 197 GLN A N 1
ATOM 1546 C CA . GLN A 1 197 ? -8.396 -6.652 -1.560 1.00 90.31 197 GLN A CA 1
ATOM 1547 C C . GLN A 1 197 ? -9.311 -5.698 -2.333 1.00 90.31 197 GLN A C 1
ATOM 1549 O O . GLN A 1 197 ? -9.827 -4.722 -1.783 1.00 90.31 197 GLN A O 1
ATOM 1554 N N . LYS A 1 198 ? -9.541 -5.998 -3.615 1.00 87.06 198 LYS A N 1
ATOM 1555 C CA . LYS A 1 198 ? -10.663 -5.414 -4.357 1.00 87.06 198 LYS A CA 1
ATOM 1556 C C . LYS A 1 198 ? -11.942 -6.149 -4.001 1.00 87.06 198 LYS A C 1
ATOM 1558 O O . LYS A 1 198 ? -11.976 -7.368 -4.087 1.00 87.06 198 LYS A O 1
ATOM 1563 N N . VAL A 1 199 ? -12.990 -5.433 -3.630 1.00 82.00 199 VAL A N 1
ATOM 1564 C CA . VAL A 1 199 ? -14.211 -6.048 -3.083 1.00 82.00 199 VAL A CA 1
ATOM 1565 C C . VAL A 1 199 ? -15.394 -6.050 -4.039 1.00 82.00 199 VAL A C 1
ATOM 1567 O O . VAL A 1 199 ? -16.398 -6.696 -3.763 1.00 82.00 199 VAL A O 1
ATOM 1570 N N . ASP A 1 200 ? -15.263 -5.413 -5.200 1.00 74.94 200 ASP A N 1
ATOM 1571 C CA . ASP A 1 200 ? -16.181 -5.596 -6.319 1.00 74.94 200 ASP A CA 1
ATOM 1572 C C . ASP A 1 200 ? -15.467 -5.410 -7.671 1.00 74.94 200 ASP A C 1
ATOM 1574 O O . ASP A 1 200 ? -14.305 -4.998 -7.748 1.00 74.94 200 ASP A O 1
ATOM 1578 N N . SER A 1 201 ? -16.173 -5.732 -8.757 1.00 64.62 201 SER A N 1
ATOM 1579 C CA . SER A 1 201 ? -15.721 -5.513 -10.138 1.00 64.62 201 SER A CA 1
ATOM 1580 C C . SER A 1 201 ? -15.738 -4.040 -10.562 1.00 64.62 201 SER A C 1
ATOM 1582 O O . SER A 1 201 ? -15.225 -3.709 -11.627 1.00 64.62 201 SER A O 1
ATOM 1584 N N . THR A 1 202 ? -16.342 -3.166 -9.752 1.00 63.97 202 THR A N 1
ATOM 1585 C CA . THR A 1 202 ? -16.473 -1.716 -9.982 1.00 63.97 202 THR A CA 1
ATOM 1586 C C . THR A 1 202 ? -15.346 -0.922 -9.319 1.00 63.97 202 THR A C 1
ATOM 1588 O O . THR A 1 202 ? -15.336 0.307 -9.380 1.00 63.97 202 THR A O 1
ATOM 1591 N N . ASN A 1 203 ? -14.352 -1.636 -8.782 1.00 65.81 203 ASN A N 1
ATOM 1592 C CA . ASN A 1 203 ? -13.105 -1.142 -8.222 1.00 65.81 203 ASN A CA 1
ATOM 1593 C C . ASN A 1 203 ? -13.156 -0.671 -6.755 1.00 65.81 203 ASN A C 1
ATOM 1595 O O . ASN A 1 203 ? -12.293 0.067 -6.305 1.00 65.81 203 ASN A O 1
ATOM 1599 N N . SER A 1 204 ? -14.091 -1.134 -5.943 1.00 82.62 204 SER A N 1
ATOM 1600 C CA . SER A 1 204 ? -14.040 -0.876 -4.499 1.00 82.62 204 SER A CA 1
ATOM 1601 C C . SER A 1 204 ? -12.820 -1.545 -3.845 1.00 82.62 204 SER A C 1
ATOM 1603 O O . SER A 1 204 ? -12.496 -2.692 -4.164 1.00 82.62 204 SER A O 1
ATOM 1605 N N . TYR A 1 205 ? -12.159 -0.867 -2.902 1.00 88.31 205 TYR A N 1
ATOM 1606 C CA . TYR A 1 205 ? -11.069 -1.437 -2.102 1.00 88.31 205 TYR A CA 1
ATOM 1607 C C . TYR A 1 205 ? -11.517 -1.648 -0.666 1.00 88.31 205 TYR A C 1
ATOM 1609 O O . TYR A 1 205 ? -12.172 -0.784 -0.089 1.00 88.31 205 TYR A O 1
ATOM 1617 N N . ALA A 1 206 ? -11.077 -2.747 -0.065 1.00 92.19 206 ALA A N 1
ATOM 1618 C CA . ALA A 1 206 ? -11.119 -2.928 1.372 1.00 92.19 206 ALA A CA 1
ATOM 1619 C C . ALA A 1 206 ? -9.727 -3.208 1.916 1.00 92.19 206 ALA A C 1
ATOM 1621 O O . ALA A 1 206 ? -8.875 -3.809 1.255 1.00 92.19 206 ALA A O 1
ATOM 1622 N N . ILE A 1 207 ? -9.540 -2.784 3.155 1.00 95.44 207 ILE A N 1
ATOM 1623 C CA . ILE A 1 207 ? -8.390 -3.119 3.963 1.00 95.44 207 ILE A CA 1
ATOM 1624 C C . ILE A 1 207 ? -8.856 -3.585 5.338 1.00 95.44 207 ILE A C 1
ATOM 1626 O O . ILE A 1 207 ? -9.743 -2.988 5.949 1.00 95.44 207 ILE A O 1
ATOM 1630 N N . GLN A 1 208 ? -8.259 -4.670 5.809 1.00 96.19 208 GLN A N 1
ATOM 1631 C CA . GLN A 1 208 ? -8.523 -5.270 7.104 1.00 96.19 208 GLN A CA 1
ATOM 1632 C C . GLN A 1 208 ? -7.258 -5.240 7.949 1.00 96.19 208 GLN A C 1
ATOM 1634 O O . GLN A 1 208 ? -6.192 -5.622 7.476 1.00 96.19 208 GLN A O 1
ATOM 1639 N N . LEU A 1 209 ? -7.417 -4.836 9.203 1.00 96.81 209 LEU A N 1
ATOM 1640 C CA . LEU A 1 209 ? -6.460 -5.009 10.283 1.00 96.81 209 LEU A CA 1
ATOM 1641 C C . LEU A 1 209 ? -6.987 -6.109 11.200 1.00 96.81 209 LEU A C 1
ATOM 1643 O O . LEU A 1 209 ? -8.123 -6.015 11.670 1.00 96.81 209 LEU A O 1
ATOM 1647 N N . ALA A 1 210 ? -6.192 -7.139 11.461 1.00 95.50 210 ALA A N 1
ATOM 1648 C CA . ALA A 1 210 ? -6.542 -8.200 12.396 1.00 95.50 210 ALA A CA 1
ATOM 1649 C C . ALA A 1 210 ? -5.445 -8.374 13.451 1.00 95.50 210 ALA A C 1
ATOM 1651 O O . ALA A 1 210 ? -4.266 -8.511 13.129 1.00 95.50 210 ALA A O 1
ATOM 1652 N N . PHE A 1 211 ? -5.848 -8.385 14.720 1.00 94.81 211 PHE A N 1
ATOM 1653 C CA . PHE A 1 211 ? -4.956 -8.596 15.858 1.00 94.81 211 PHE A CA 1
ATOM 1654 C C . PHE A 1 211 ? -5.071 -10.059 16.299 1.00 94.81 211 PHE A C 1
ATOM 1656 O O . PHE A 1 211 ? -5.769 -10.376 17.263 1.00 94.81 211 PHE A O 1
ATOM 1663 N N . ASN A 1 212 ? -4.469 -10.967 15.525 1.00 89.50 212 ASN A N 1
ATOM 1664 C CA . ASN A 1 212 ? -4.590 -12.418 15.732 1.00 89.50 212 ASN A CA 1
ATOM 1665 C C . ASN A 1 212 ? -3.623 -12.962 16.797 1.00 89.50 212 ASN A C 1
ATOM 1667 O O . ASN A 1 212 ? -3.925 -13.965 17.438 1.00 89.50 212 ASN A O 1
ATOM 1671 N N . GLY A 1 213 ? -2.475 -12.303 16.982 1.00 89.62 213 GLY A N 1
ATOM 1672 C CA . GLY A 1 213 ? -1.486 -12.630 18.010 1.00 89.62 213 GLY A CA 1
ATOM 1673 C C . GLY A 1 213 ? -1.686 -11.799 19.278 1.00 89.62 213 GLY A C 1
ATOM 1674 O O . GLY A 1 213 ? -2.708 -11.904 19.953 1.00 89.62 213 GLY A O 1
ATOM 1675 N N . LEU A 1 214 ? -0.698 -10.956 19.591 1.00 93.50 214 LEU A N 1
ATOM 1676 C CA . LEU A 1 214 ? -0.778 -10.004 20.700 1.00 93.50 214 LEU A CA 1
ATOM 1677 C C . LEU A 1 214 ? -1.904 -8.990 20.454 1.00 93.50 214 LEU A C 1
ATOM 1679 O O . LEU A 1 214 ? -1.921 -8.298 19.435 1.00 93.50 214 LEU A O 1
ATOM 1683 N N . LYS A 1 215 ? -2.835 -8.887 21.403 1.00 94.19 215 LYS A N 1
ATOM 1684 C CA . LYS A 1 215 ? -3.966 -7.958 21.330 1.00 94.19 215 LYS A CA 1
ATOM 1685 C C . LYS A 1 215 ? -3.570 -6.551 21.794 1.00 94.19 215 LYS A C 1
ATOM 1687 O O . LYS A 1 215 ? -2.754 -6.426 22.709 1.00 94.19 215 LYS A O 1
ATOM 1692 N N . PRO A 1 216 ? -4.207 -5.486 21.268 1.00 94.12 216 PRO A N 1
ATOM 1693 C CA . PRO A 1 216 ? -3.944 -4.108 21.694 1.00 94.12 216 PRO A CA 1
ATOM 1694 C C . PRO A 1 216 ? -4.046 -3.891 23.215 1.00 94.12 216 PRO A C 1
ATOM 1696 O O . PRO A 1 216 ? -3.186 -3.254 23.823 1.00 94.12 216 PRO A O 1
ATOM 1699 N N . TRP A 1 217 ? -5.062 -4.482 23.852 1.00 92.94 217 TRP A N 1
ATOM 1700 C CA . TRP A 1 217 ? -5.307 -4.357 25.294 1.00 92.94 217 TRP A CA 1
ATOM 1701 C C . TRP A 1 217 ? -4.353 -5.198 26.161 1.00 92.94 217 TRP A C 1
ATOM 1703 O O . TRP A 1 217 ? -4.261 -4.987 27.367 1.00 92.94 217 TRP A O 1
ATOM 1713 N N . GLN A 1 218 ? -3.615 -6.142 25.567 1.00 93.56 218 GLN A N 1
ATOM 1714 C CA . GLN A 1 218 ? -2.627 -6.961 26.280 1.00 93.56 218 GLN A CA 1
ATOM 1715 C C . GLN A 1 218 ? -1.279 -6.248 26.452 1.00 93.56 218 GLN A C 1
ATOM 1717 O O . GLN A 1 218 ? -0.424 -6.720 27.199 1.00 93.56 218 GLN A O 1
ATOM 1722 N N . ILE A 1 219 ? -1.070 -5.112 25.783 1.00 91.50 219 ILE A N 1
ATOM 1723 C CA . ILE A 1 219 ? 0.131 -4.294 25.956 1.00 91.50 219 ILE A CA 1
ATOM 1724 C C . ILE A 1 219 ? 0.071 -3.632 27.334 1.00 91.50 219 ILE A C 1
ATOM 1726 O O . ILE A 1 219 ? -0.754 -2.765 27.572 1.00 91.50 219 ILE A O 1
ATOM 1730 N N . THR A 1 220 ? 0.952 -4.008 28.257 1.00 88.81 220 THR A N 1
ATOM 1731 C CA . THR A 1 220 ? 0.954 -3.464 29.630 1.00 88.81 220 THR A CA 1
ATOM 1732 C C . THR A 1 220 ? 1.859 -2.246 29.803 1.00 88.81 220 THR A C 1
ATOM 1734 O O . THR A 1 220 ? 1.769 -1.542 30.806 1.00 88.81 220 THR A O 1
ATOM 1737 N N . THR A 1 221 ? 2.725 -1.971 28.827 1.00 85.69 221 THR A N 1
ATOM 1738 C CA . THR A 1 221 ? 3.719 -0.887 28.860 1.00 85.69 221 THR A CA 1
ATOM 1739 C C . THR A 1 221 ? 3.175 0.462 28.389 1.00 85.69 221 THR A C 1
ATOM 1741 O O . THR A 1 221 ? 3.914 1.446 28.360 1.00 85.69 221 THR A O 1
ATOM 1744 N N . SER A 1 222 ? 1.903 0.531 27.986 1.00 85.69 222 SER A N 1
ATOM 1745 C CA . SER A 1 222 ? 1.270 1.755 27.500 1.00 85.69 222 SER A CA 1
ATOM 1746 C C . SER A 1 222 ? -0.242 1.741 27.719 1.00 85.69 222 SER A C 1
ATOM 1748 O O . SER A 1 222 ? -0.869 0.693 27.640 1.00 85.69 222 SER A O 1
ATOM 1750 N N . SER A 1 223 ? -0.821 2.922 27.933 1.00 83.69 223 SER A N 1
ATOM 1751 C CA . SER A 1 223 ? -2.267 3.187 27.922 1.00 83.69 223 SER A CA 1
ATOM 1752 C C . SER A 1 223 ? -2.681 4.135 26.784 1.00 83.69 223 SER A C 1
ATOM 1754 O O . SER A 1 223 ? -3.683 4.845 26.877 1.00 83.69 223 SER A O 1
ATOM 1756 N N . ALA A 1 224 ? -1.856 4.230 25.736 1.00 85.81 224 ALA A N 1
ATOM 1757 C CA . ALA A 1 224 ? -2.077 5.159 24.634 1.00 85.81 224 ALA A CA 1
ATOM 1758 C C . ALA A 1 224 ? -3.180 4.695 23.672 1.00 85.81 224 ALA A C 1
ATOM 1760 O O . ALA A 1 224 ? -3.802 3.651 23.826 1.00 85.81 224 ALA A O 1
ATOM 1761 N N . SER A 1 225 ? -3.418 5.501 22.645 1.00 87.88 225 SER A N 1
ATOM 1762 C CA . SER A 1 225 ? -4.328 5.186 21.551 1.00 87.88 225 SER A CA 1
ATOM 1763 C C . SER A 1 225 ? -3.548 5.258 20.249 1.00 87.88 225 SER A C 1
ATOM 1765 O O . SER A 1 225 ? -2.979 6.305 19.932 1.00 87.88 225 SER A O 1
ATOM 1767 N N . LEU A 1 226 ? -3.567 4.174 19.482 1.00 91.69 226 LEU A N 1
ATOM 1768 C CA . LEU A 1 226 ? -3.023 4.143 18.135 1.00 91.69 226 LEU A CA 1
ATOM 1769 C C . LEU A 1 226 ? -4.096 4.603 17.145 1.00 91.69 226 LEU A C 1
ATOM 1771 O O . LEU A 1 226 ? -5.200 4.065 17.103 1.00 91.69 226 LEU A O 1
ATOM 1775 N N . THR A 1 227 ? -3.775 5.609 16.339 1.00 94.38 227 THR A N 1
ATOM 1776 C CA . THR A 1 227 ? -4.716 6.199 15.382 1.00 94.38 227 THR A CA 1
ATOM 1777 C C . THR A 1 227 ? -4.471 5.663 13.980 1.00 94.38 227 THR A C 1
ATOM 1779 O O . THR A 1 227 ? -3.406 5.866 13.407 1.00 94.38 227 THR A O 1
ATOM 1782 N N . TRP A 1 228 ? -5.478 5.045 13.374 1.00 97.06 228 TRP A N 1
ATOM 1783 C CA . TRP A 1 228 ? -5.422 4.599 11.986 1.00 97.06 228 TRP A CA 1
ATOM 1784 C C . TRP A 1 228 ? -6.242 5.502 11.062 1.00 97.06 228 TRP A C 1
ATOM 1786 O O . TRP A 1 228 ? -7.407 5.791 11.329 1.00 97.06 228 TRP A O 1
ATOM 1796 N N . THR A 1 229 ? -5.652 5.926 9.945 1.00 97.00 229 THR A N 1
ATOM 1797 C CA . THR A 1 229 ? -6.353 6.623 8.857 1.00 97.00 229 THR A CA 1
ATOM 1798 C C . THR A 1 229 ? -6.420 5.732 7.614 1.00 97.00 229 THR A C 1
ATOM 1800 O O . THR A 1 229 ? -5.415 5.617 6.901 1.00 97.00 229 THR A O 1
ATOM 1803 N N . PRO A 1 230 ? -7.574 5.118 7.302 1.00 96.19 230 PRO A N 1
ATOM 1804 C CA . PRO A 1 230 ? -7.731 4.385 6.055 1.00 96.19 230 PRO A CA 1
ATOM 1805 C C . PRO A 1 230 ? -7.801 5.362 4.872 1.00 96.19 230 PRO A C 1
ATOM 1807 O O . PRO A 1 230 ? -8.659 6.249 4.813 1.00 96.19 230 PRO A O 1
ATOM 1810 N N . LYS A 1 231 ? -6.886 5.198 3.917 1.00 94.88 231 LYS A N 1
ATOM 1811 C CA . LYS A 1 231 ? -6.896 5.873 2.618 1.00 94.88 231 LYS A CA 1
ATOM 1812 C C . LYS A 1 231 ? -7.078 4.822 1.526 1.00 94.88 231 LYS A C 1
ATOM 1814 O O . LYS A 1 231 ? -6.678 3.671 1.682 1.00 94.88 231 LYS A O 1
ATOM 1819 N N . PHE A 1 232 ? -7.654 5.223 0.405 1.00 92.06 232 PHE A N 1
ATOM 1820 C CA . PHE A 1 232 ? -7.932 4.345 -0.727 1.00 92.06 232 PHE A CA 1
ATOM 1821 C C . PHE A 1 232 ? -7.514 5.042 -2.009 1.00 92.06 232 PHE A C 1
ATOM 1823 O O . PHE A 1 232 ? -7.710 6.245 -2.142 1.00 92.06 232 PHE A O 1
ATOM 1830 N N . SER A 1 233 ? -6.905 4.324 -2.947 1.00 88.00 233 SER A N 1
ATOM 1831 C CA . SER A 1 233 ? -6.453 4.967 -4.179 1.00 88.00 233 SER A CA 1
ATOM 1832 C C . SER A 1 233 ? -7.629 5.544 -4.976 1.00 88.00 233 SER A C 1
ATOM 1834 O O . SER A 1 233 ? -8.700 4.947 -4.998 1.00 88.00 233 SER A O 1
ATOM 1836 N N . MET A 1 234 ? -7.415 6.673 -5.661 1.00 84.31 234 MET A N 1
ATOM 1837 C CA . MET A 1 234 ? -8.372 7.233 -6.630 1.00 84.31 234 MET A CA 1
ATOM 1838 C C . MET A 1 234 ? -8.377 6.513 -7.979 1.00 84.31 234 MET A C 1
ATOM 1840 O O . MET A 1 234 ? -9.100 6.916 -8.885 1.00 84.31 234 MET A O 1
ATOM 1844 N N . ALA A 1 235 ? -7.631 5.416 -8.117 1.00 76.75 235 ALA A N 1
ATOM 1845 C CA . ALA A 1 235 ? -7.657 4.568 -9.307 1.00 76.75 235 ALA A CA 1
ATOM 1846 C C . ALA A 1 235 ? -9.037 3.922 -9.552 1.00 76.75 235 ALA A C 1
ATOM 1848 O O . ALA A 1 235 ? -9.202 3.114 -10.464 1.00 76.75 235 ALA A O 1
ATOM 1849 N N . VAL A 1 236 ? -10.004 4.236 -8.694 1.00 76.94 236 VAL A N 1
ATOM 1850 C CA . VAL A 1 236 ? -11.314 3.628 -8.557 1.00 76.94 236 VAL A CA 1
ATOM 1851 C C . VAL A 1 236 ? -12.319 4.721 -8.252 1.00 76.94 236 VAL A C 1
ATOM 1853 O O . VAL A 1 236 ? -11.956 5.726 -7.657 1.00 76.94 236 VAL A O 1
ATOM 1856 N N . VAL A 1 237 ? -13.583 4.542 -8.620 1.00 82.50 237 VAL A N 1
ATOM 1857 C CA . VAL A 1 237 ? -14.621 5.529 -8.303 1.00 82.50 237 VAL A CA 1
ATOM 1858 C C . VAL A 1 237 ? -15.339 5.095 -7.033 1.00 82.50 237 VAL A C 1
ATOM 1860 O O . VAL A 1 237 ? -15.984 4.050 -7.009 1.00 82.50 237 VAL A O 1
ATOM 1863 N N . ALA A 1 238 ? -15.249 5.910 -5.985 1.00 87.69 238 ALA A N 1
ATOM 1864 C CA . ALA A 1 238 ? -15.957 5.695 -4.729 1.00 87.69 238 ALA A CA 1
ATOM 1865 C C . ALA A 1 238 ? -17.051 6.752 -4.539 1.00 87.69 238 ALA A C 1
ATOM 1867 O O . ALA A 1 238 ? -16.822 7.939 -4.764 1.00 87.69 238 ALA A O 1
ATOM 1868 N N . THR A 1 239 ? -18.230 6.322 -4.092 1.00 89.19 239 THR A N 1
ATOM 1869 C CA . THR A 1 239 ? -19.347 7.204 -3.706 1.00 89.19 239 THR A CA 1
ATOM 1870 C C . THR A 1 239 ? -19.539 7.245 -2.191 1.00 89.19 239 THR A C 1
ATOM 1872 O O . THR A 1 239 ? -20.121 8.194 -1.669 1.00 89.19 239 THR A O 1
ATOM 1875 N N . GLY A 1 240 ? -19.009 6.253 -1.470 1.00 91.19 240 GLY A N 1
ATOM 1876 C CA . GLY A 1 240 ? -19.051 6.195 -0.017 1.00 91.19 240 GLY A CA 1
ATOM 1877 C C . GLY A 1 240 ? -17.929 5.355 0.581 1.00 91.19 240 GLY A C 1
ATOM 1878 O O . GLY A 1 240 ? -17.159 4.689 -0.115 1.00 91.19 240 GLY A O 1
ATOM 1879 N N . CYS A 1 241 ? -17.825 5.433 1.904 1.00 93.38 241 CYS A N 1
ATOM 1880 C CA . CYS A 1 241 ? -16.911 4.643 2.717 1.00 93.38 241 CYS A CA 1
ATOM 1881 C C . CYS A 1 241 ? -17.689 3.941 3.835 1.00 93.38 241 CYS A C 1
ATOM 1883 O O . CYS A 1 241 ? -18.734 4.419 4.285 1.00 93.38 241 CYS A O 1
ATOM 1885 N N . ALA A 1 242 ? -17.186 2.802 4.300 1.00 93.81 242 ALA A N 1
ATOM 1886 C CA . ALA A 1 242 ? -17.614 2.198 5.549 1.00 93.81 242 ALA A CA 1
ATOM 1887 C C . ALA A 1 242 ? -16.423 1.739 6.387 1.00 93.81 242 ALA A C 1
ATOM 1889 O O . ALA A 1 242 ? -15.399 1.310 5.857 1.00 93.81 242 ALA A O 1
ATOM 1890 N N . ILE A 1 243 ? -16.597 1.806 7.705 1.00 95.50 243 ILE A N 1
ATOM 1891 C CA . ILE A 1 243 ? -15.664 1.259 8.685 1.00 95.50 243 ILE A CA 1
ATOM 1892 C C . ILE A 1 243 ? -16.455 0.355 9.623 1.00 95.50 243 ILE A C 1
ATOM 1894 O O . ILE A 1 243 ? -17.508 0.746 10.134 1.00 95.50 243 ILE A O 1
ATOM 1898 N N . GLN A 1 244 ? -15.936 -0.847 9.845 1.00 95.00 244 GLN A N 1
ATOM 1899 C CA . GLN A 1 244 ? -16.443 -1.793 10.820 1.00 95.00 244 GLN A CA 1
ATOM 1900 C C . GLN A 1 244 ? -15.337 -2.174 11.801 1.00 95.00 244 GLN A C 1
ATOM 1902 O O . GLN A 1 244 ? -14.282 -2.651 11.391 1.00 95.00 244 GLN A O 1
ATOM 1907 N N . THR A 1 245 ? -15.619 -2.044 13.090 1.00 95.44 245 THR A N 1
ATOM 1908 C CA . THR A 1 245 ? -14.790 -2.563 14.178 1.00 95.44 245 THR A CA 1
ATOM 1909 C C . THR A 1 245 ? -15.490 -3.762 14.797 1.00 95.44 245 THR A C 1
ATOM 1911 O O . THR A 1 245 ? -16.662 -3.684 15.160 1.00 95.44 245 THR A O 1
ATOM 1914 N N . THR A 1 246 ? -14.777 -4.876 14.901 1.00 94.88 246 THR A N 1
ATOM 1915 C CA . THR A 1 246 ? -15.177 -6.061 15.661 1.00 94.88 246 THR A CA 1
ATOM 1916 C C . THR A 1 246 ? -14.387 -6.082 16.963 1.00 94.88 246 THR A C 1
ATOM 1918 O O . THR A 1 246 ? -13.180 -5.819 16.966 1.00 94.88 246 THR A O 1
ATOM 1921 N N . TYR A 1 247 ? -15.070 -6.381 18.060 1.00 95.06 247 TYR A N 1
ATOM 1922 C CA . TYR A 1 247 ? -14.476 -6.486 19.387 1.00 95.06 247 TYR A CA 1
ATOM 1923 C C . TYR A 1 247 ? -14.281 -7.959 19.780 1.00 95.06 247 TYR A C 1
ATOM 1925 O O . TYR A 1 247 ? -14.813 -8.859 19.126 1.00 95.06 247 TYR A O 1
ATOM 1933 N N . ASP A 1 248 ? -13.470 -8.229 20.803 1.00 93.06 248 ASP A N 1
ATOM 1934 C CA . ASP A 1 248 ? -13.181 -9.599 21.261 1.00 93.06 248 ASP A CA 1
ATOM 1935 C C . ASP A 1 248 ? -14.424 -10.298 21.862 1.00 93.06 248 ASP A C 1
ATOM 1937 O O . ASP A 1 248 ? -14.484 -11.524 21.869 1.00 93.06 248 ASP A O 1
ATOM 1941 N N . ASP A 1 249 ? -15.442 -9.548 22.305 1.00 92.75 249 ASP A N 1
ATOM 1942 C CA . ASP A 1 249 ? -16.736 -10.087 22.767 1.00 92.75 249 ASP A CA 1
ATOM 1943 C C . ASP A 1 249 ? -17.701 -10.451 21.616 1.00 92.75 249 ASP A C 1
ATOM 1945 O O . ASP A 1 249 ? -18.836 -10.868 21.849 1.00 92.75 249 ASP A O 1
ATOM 1949 N N . GLY A 1 250 ? -17.258 -10.288 20.365 1.00 90.69 250 GLY A N 1
ATOM 1950 C CA . GLY A 1 250 ? -18.044 -10.549 19.161 1.00 90.69 250 GLY A CA 1
ATOM 1951 C C . GLY A 1 250 ? -18.987 -9.413 18.759 1.00 90.69 250 GLY A C 1
ATOM 1952 O O . GLY A 1 250 ? -19.614 -9.500 17.700 1.00 90.69 250 GLY A O 1
ATOM 1953 N N . THR A 1 251 ? -19.085 -8.335 19.544 1.00 93.50 251 THR A N 1
ATOM 1954 C CA . THR A 1 251 ? -19.874 -7.164 19.155 1.00 93.50 251 THR A CA 1
ATOM 1955 C C . THR A 1 251 ? -19.230 -6.430 17.979 1.00 93.50 251 THR A C 1
ATOM 1957 O O . THR A 1 251 ? -18.021 -6.507 17.724 1.00 93.50 251 THR A O 1
ATOM 1960 N N . VAL A 1 252 ? -20.064 -5.719 17.218 1.00 92.69 252 VAL A N 1
ATOM 1961 C CA . VAL A 1 252 ? -19.658 -5.025 15.997 1.00 92.69 252 VAL A CA 1
ATOM 1962 C C . VAL A 1 252 ? -20.185 -3.596 16.009 1.00 92.69 252 VAL A C 1
ATOM 1964 O O . VAL A 1 252 ? -21.375 -3.362 16.211 1.00 92.69 252 VAL A O 1
ATOM 1967 N N . SER A 1 253 ? -19.302 -2.642 15.725 1.00 93.31 253 SER A N 1
ATOM 1968 C CA . SER A 1 253 ? -19.652 -1.255 15.421 1.00 93.31 253 SER A CA 1
ATOM 1969 C C . SER A 1 253 ? -19.389 -0.998 13.944 1.00 93.31 253 SER A C 1
ATOM 1971 O O . SER A 1 253 ? -18.251 -1.110 13.495 1.00 93.31 253 SER A O 1
ATOM 1973 N N . GLN A 1 254 ? -20.429 -0.667 13.180 1.00 92.94 254 GLN A N 1
ATOM 1974 C CA . GLN A 1 254 ? -20.324 -0.351 11.756 1.00 92.94 254 GLN A CA 1
ATOM 1975 C C . GLN A 1 254 ? -20.890 1.041 11.493 1.00 92.94 254 GLN A C 1
ATOM 1977 O O . GLN A 1 254 ? -21.995 1.362 11.931 1.00 92.94 254 GLN A O 1
ATOM 1982 N N . LYS A 1 255 ? -20.157 1.856 10.733 1.00 92.94 255 LYS A N 1
ATOM 1983 C CA . LYS A 1 255 ? -20.623 3.164 10.266 1.00 92.94 255 LYS A CA 1
ATOM 1984 C C . LYS A 1 255 ? -20.278 3.376 8.800 1.00 92.94 255 LYS A C 1
ATOM 1986 O O . LYS A 1 255 ? -19.220 2.964 8.328 1.00 92.94 255 LYS A O 1
ATOM 1991 N N . THR A 1 256 ? -21.186 4.038 8.096 1.00 93.44 256 THR A N 1
ATOM 1992 C CA . THR A 1 256 ? -20.991 4.523 6.730 1.00 93.44 256 THR A CA 1
ATOM 1993 C C . THR A 1 256 ? -20.705 6.017 6.746 1.00 93.44 256 THR A C 1
ATOM 1995 O O . THR A 1 256 ? -21.244 6.751 7.573 1.00 93.44 256 THR A O 1
ATOM 1998 N N . TYR A 1 257 ? -19.884 6.458 5.806 1.00 94.31 257 TYR A N 1
ATOM 1999 C CA . TYR A 1 257 ? -19.368 7.813 5.704 1.00 94.31 257 TYR A CA 1
ATOM 2000 C C . TYR A 1 257 ? -19.413 8.279 4.252 1.00 94.31 257 TYR A C 1
ATOM 2002 O O . TYR A 1 257 ? -19.382 7.462 3.325 1.00 94.31 257 TYR A O 1
ATOM 2010 N N . ALA A 1 258 ? -19.419 9.596 4.056 1.00 94.19 258 ALA A N 1
ATOM 2011 C CA . ALA A 1 258 ? -19.062 10.160 2.763 1.00 94.19 258 ALA A CA 1
ATOM 2012 C C . ALA A 1 258 ? -17.556 9.960 2.507 1.00 94.19 258 ALA A C 1
ATOM 2014 O O . ALA A 1 258 ? -16.787 9.650 3.423 1.00 94.19 258 ALA A O 1
ATOM 2015 N N . VAL A 1 259 ? -17.133 10.130 1.257 1.00 92.81 259 VAL A N 1
ATOM 2016 C CA . VAL A 1 259 ? -15.718 10.093 0.868 1.00 92.81 259 VAL A CA 1
ATOM 2017 C C . VAL A 1 259 ? -15.240 11.482 0.478 1.00 92.81 259 VAL A C 1
ATOM 2019 O O . VAL A 1 259 ? -15.945 12.214 -0.212 1.00 92.81 259 VAL A O 1
ATOM 2022 N N . SER A 1 260 ? -14.034 11.850 0.902 1.00 91.06 260 SER A N 1
ATOM 2023 C CA . SER A 1 260 ? -13.344 13.024 0.370 1.00 91.06 260 SER A CA 1
ATOM 2024 C C . SER A 1 26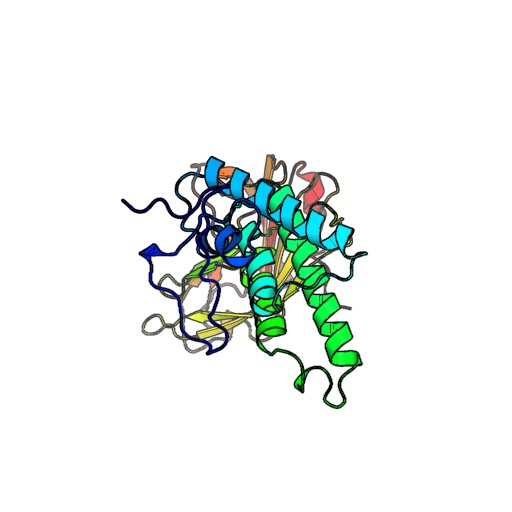0 ? -12.509 12.653 -0.842 1.00 91.06 260 SER A C 1
ATOM 2026 O O . SER A 1 260 ? -11.947 11.565 -0.905 1.00 91.06 260 SER A O 1
ATOM 2028 N N . ASN A 1 261 ? -12.391 13.587 -1.780 1.00 82.38 261 ASN A N 1
ATOM 2029 C CA . ASN A 1 261 ? -11.517 13.470 -2.940 1.00 82.38 261 ASN A CA 1
ATOM 2030 C C . ASN A 1 261 ? -10.251 14.313 -2.711 1.00 82.38 261 ASN A C 1
ATOM 2032 O O . ASN A 1 261 ? -10.117 15.413 -3.249 1.00 82.38 261 ASN A O 1
ATOM 2036 N N . ALA A 1 262 ? -9.375 13.854 -1.813 1.00 79.00 262 ALA A N 1
ATOM 2037 C CA . ALA A 1 262 ? -8.090 14.509 -1.588 1.00 79.00 262 ALA A CA 1
ATOM 2038 C C . ALA A 1 262 ? -7.141 14.200 -2.761 1.00 79.00 262 ALA A C 1
ATOM 2040 O O . ALA A 1 262 ? -7.245 13.124 -3.348 1.00 79.00 262 ALA A O 1
ATOM 2041 N N . PRO A 1 263 ? -6.178 15.080 -3.100 1.00 74.31 263 PRO A N 1
ATOM 2042 C CA . PRO A 1 263 ? -5.244 14.809 -4.190 1.00 74.31 263 PRO A CA 1
ATOM 2043 C C . PRO A 1 263 ? -4.522 13.464 -4.001 1.00 74.31 263 PRO A C 1
ATOM 2045 O O . PRO A 1 263 ? -3.700 13.302 -3.099 1.00 74.31 263 PRO A O 1
ATOM 2048 N N . GLY A 1 264 ? -4.849 12.490 -4.851 1.00 77.94 264 GLY A N 1
ATOM 2049 C CA . GLY A 1 264 ? -4.202 11.178 -4.898 1.00 77.94 264 GLY A CA 1
ATOM 2050 C C . GLY A 1 264 ? -4.908 10.042 -4.144 1.00 77.94 264 GLY A C 1
ATOM 2051 O O . GLY A 1 264 ? -4.520 8.889 -4.345 1.00 77.94 264 GLY A O 1
ATOM 2052 N N . TYR A 1 265 ? -5.911 10.308 -3.295 1.00 88.94 265 TYR A N 1
ATOM 2053 C CA . TYR A 1 265 ? -6.616 9.260 -2.536 1.00 88.94 265 TYR A CA 1
ATOM 2054 C C . TYR A 1 265 ? -8.007 9.684 -2.028 1.00 88.94 265 TYR A C 1
ATOM 2056 O O . TYR A 1 265 ? -8.258 10.843 -1.706 1.00 88.94 265 TYR A O 1
ATOM 2064 N N . TYR A 1 266 ? -8.885 8.697 -1.852 1.00 91.81 266 TYR A N 1
ATOM 2065 C CA . TYR A 1 266 ? -10.099 8.806 -1.052 1.00 91.81 266 TYR A CA 1
ATOM 2066 C C . TYR A 1 266 ? -9.825 8.531 0.426 1.00 91.81 266 TYR A C 1
ATOM 2068 O O . TYR A 1 266 ? -9.012 7.675 0.779 1.00 91.81 266 TYR A O 1
ATOM 2076 N N . THR A 1 267 ? -10.559 9.203 1.306 1.00 93.81 267 THR A N 1
ATOM 2077 C CA . THR A 1 267 ? -10.695 8.808 2.713 1.00 93.81 267 THR A CA 1
ATOM 2078 C C . THR A 1 267 ? -12.111 9.095 3.203 1.00 93.81 267 THR A C 1
ATOM 2080 O O . THR A 1 267 ? -12.884 9.789 2.544 1.00 93.81 267 THR A O 1
ATOM 2083 N N . CYS A 1 268 ? -12.474 8.515 4.337 1.00 95.19 268 CYS A N 1
ATOM 2084 C CA . CYS A 1 268 ? -13.801 8.632 4.924 1.00 95.19 268 CYS A CA 1
ATOM 2085 C C . CYS A 1 268 ? -13.914 9.986 5.631 1.00 95.19 268 CYS A C 1
ATOM 2087 O O . CYS A 1 268 ? -12.993 10.378 6.348 1.00 95.19 268 CYS A O 1
ATOM 2089 N N . ILE A 1 269 ? -15.029 10.693 5.450 1.00 96.25 269 ILE A N 1
ATOM 2090 C CA . ILE A 1 269 ? -15.295 11.972 6.116 1.00 96.25 269 ILE A CA 1
ATOM 2091 C C . ILE A 1 269 ? -16.616 11.949 6.882 1.00 96.25 269 ILE A C 1
ATOM 2093 O O . ILE A 1 269 ? -17.586 11.308 6.471 1.00 96.25 269 ILE A O 1
ATOM 2097 N N . ASP A 1 270 ? -16.640 12.641 8.017 1.00 94.88 270 ASP A N 1
ATOM 2098 C CA . ASP A 1 270 ? -17.850 12.824 8.814 1.00 94.88 270 ASP A CA 1
ATOM 2099 C C . ASP A 1 270 ? -18.768 13.916 8.230 1.00 94.88 270 ASP A C 1
ATOM 2101 O O . ASP A 1 270 ? -18.473 14.534 7.205 1.00 94.88 270 ASP A O 1
ATOM 2105 N N . SER A 1 271 ? -19.903 14.170 8.889 1.00 93.75 271 SER A N 1
ATOM 2106 C CA . SER A 1 271 ? -20.882 15.179 8.461 1.00 93.75 271 SER A CA 1
ATOM 2107 C C . SER A 1 271 ? -20.350 16.617 8.479 1.00 93.75 271 SER A C 1
ATOM 2109 O O . SER A 1 271 ? -20.977 17.494 7.894 1.00 93.75 271 SER A O 1
ATOM 2111 N N . SER A 1 272 ? -19.220 16.872 9.146 1.00 94.75 272 SER A N 1
ATOM 2112 C CA . SER A 1 272 ? -18.527 18.165 9.138 1.00 94.75 272 SER A CA 1
ATOM 2113 C C . SER A 1 272 ? -17.459 18.263 8.041 1.00 94.75 272 SER A C 1
ATOM 2115 O O . SER A 1 272 ? -16.818 19.301 7.895 1.00 94.75 272 SER A O 1
ATOM 2117 N N . GLY A 1 273 ? -17.258 17.193 7.264 1.00 92.44 273 GLY A N 1
ATOM 2118 C CA . GLY A 1 273 ? -16.229 17.104 6.232 1.00 92.44 273 GLY A CA 1
ATOM 2119 C C . GLY A 1 273 ? -14.837 16.761 6.768 1.00 92.44 273 GLY A C 1
ATOM 2120 O O . GLY A 1 273 ? -13.865 16.805 6.013 1.00 92.44 273 GLY A O 1
ATOM 2121 N N . LYS A 1 274 ? -14.707 16.413 8.055 1.00 94.50 274 LYS A N 1
ATOM 2122 C CA . LYS A 1 274 ? -13.421 16.065 8.665 1.00 94.50 274 LYS A CA 1
ATOM 2123 C C . LYS A 1 274 ? -13.070 14.605 8.391 1.00 94.50 274 LYS A C 1
ATOM 2125 O O . LYS A 1 274 ? -13.936 13.734 8.435 1.00 94.50 274 LYS A O 1
ATOM 2130 N N . VAL A 1 275 ? -11.783 14.340 8.146 1.00 95.56 275 VAL A N 1
ATOM 2131 C CA . VAL A 1 275 ? -11.248 12.980 7.975 1.00 95.56 275 VAL A CA 1
ATOM 2132 C C . VAL A 1 275 ? -11.539 12.138 9.213 1.00 95.56 275 VAL A C 1
ATOM 2134 O O . VAL A 1 275 ? -11.192 12.514 10.335 1.00 95.56 275 VAL A O 1
ATOM 2137 N N . VAL A 1 276 ? -12.154 10.983 8.983 1.00 96.56 276 VAL A N 1
ATOM 2138 C CA . VAL A 1 276 ? -12.445 9.982 10.002 1.00 96.56 276 VAL A CA 1
ATOM 2139 C C . VAL A 1 276 ? -11.202 9.139 10.232 1.00 96.56 276 VAL A C 1
ATOM 2141 O O . VAL A 1 276 ? -10.637 8.560 9.304 1.00 96.56 276 VAL A O 1
ATOM 2144 N N . THR A 1 277 ? -10.810 9.037 11.494 1.00 96.50 277 THR A N 1
ATOM 2145 C CA . THR A 1 277 ? -9.759 8.134 11.949 1.00 96.50 277 THR A CA 1
ATOM 2146 C C . THR A 1 277 ? -10.342 7.086 12.888 1.00 96.50 277 THR A C 1
ATOM 2148 O O . THR A 1 277 ? -11.364 7.307 13.542 1.00 96.50 277 THR A O 1
ATOM 2151 N N . VAL A 1 278 ? -9.701 5.922 12.942 1.00 95.94 278 VAL A N 1
ATOM 2152 C CA . VAL A 1 278 ? -10.056 4.841 13.859 1.00 95.94 278 VAL A CA 1
ATOM 2153 C C . VAL A 1 278 ? -9.094 4.867 15.035 1.00 95.94 278 VAL A C 1
ATOM 2155 O O . VAL A 1 278 ? -7.882 4.790 14.852 1.00 95.94 278 VAL A O 1
ATOM 2158 N N . ASN A 1 279 ? -9.642 4.977 16.240 1.00 93.88 279 ASN A N 1
ATOM 2159 C CA . ASN A 1 279 ? -8.884 4.837 17.474 1.00 93.88 279 ASN A CA 1
ATOM 2160 C C . ASN A 1 279 ? -8.789 3.347 17.841 1.00 93.88 279 ASN A C 1
ATOM 2162 O O . ASN A 1 279 ? -9.813 2.665 17.919 1.00 93.88 279 ASN A O 1
ATOM 2166 N N . ILE A 1 280 ? -7.567 2.866 18.054 1.00 93.88 280 ILE A N 1
ATOM 2167 C CA . ILE A 1 280 ? -7.246 1.540 18.574 1.00 93.88 280 ILE A CA 1
ATOM 2168 C C . ILE A 1 280 ? -6.676 1.732 19.988 1.00 93.88 280 ILE A C 1
ATOM 2170 O O . ILE A 1 280 ? -5.504 2.101 20.129 1.00 93.88 280 ILE A O 1
ATOM 2174 N N . PRO A 1 281 ? -7.481 1.500 21.039 1.00 92.50 281 PRO A N 1
ATOM 2175 C CA . PRO A 1 281 ? -7.011 1.595 22.414 1.00 92.50 281 PRO A CA 1
ATOM 2176 C C . PRO A 1 281 ? -5.903 0.575 22.697 1.00 92.50 281 PRO A C 1
ATOM 2178 O O . PRO A 1 281 ? -6.056 -0.613 22.408 1.00 92.50 281 PRO A O 1
ATOM 2181 N N . ILE A 1 282 ? -4.802 1.045 23.279 1.00 91.31 282 ILE A N 1
ATOM 2182 C CA . ILE A 1 282 ? -3.685 0.233 23.761 1.00 91.31 282 ILE A CA 1
ATOM 2183 C C . ILE A 1 282 ? -3.741 0.223 25.288 1.00 91.31 282 ILE A C 1
ATOM 2185 O O . ILE A 1 282 ? -4.010 1.257 25.901 1.00 91.31 282 ILE A O 1
ATOM 2189 N N . GLY A 1 283 ? -3.468 -0.920 25.914 1.00 89.94 283 GLY A N 1
ATOM 2190 C CA . GLY A 1 283 ? -3.439 -1.007 27.375 1.00 89.94 283 GLY A CA 1
ATOM 2191 C C . GLY A 1 283 ? -4.557 -1.829 27.992 1.00 89.94 283 GLY A C 1
ATOM 2192 O O . GLY A 1 283 ? -5.679 -1.861 27.493 1.00 89.94 283 GLY A O 1
ATOM 2193 N N . SER A 1 284 ? -4.271 -2.426 29.147 1.00 80.31 284 SER A N 1
ATOM 2194 C CA . SER A 1 284 ? -5.227 -3.242 29.913 1.00 80.31 284 SER A CA 1
ATOM 2195 C C . SER A 1 284 ? -6.407 -2.454 30.487 1.00 80.31 284 SER A C 1
ATOM 2197 O O . SER A 1 284 ? -7.411 -3.043 30.872 1.00 80.31 284 SER A O 1
ATOM 2199 N N . ALA A 1 285 ? -6.299 -1.124 30.541 1.00 78.31 285 ALA A N 1
ATOM 2200 C CA . ALA A 1 285 ? -7.380 -0.226 30.941 1.00 78.31 285 ALA A CA 1
ATOM 2201 C C . ALA A 1 285 ? -8.307 0.166 29.772 1.00 78.31 285 ALA A C 1
ATOM 2203 O O . ALA A 1 285 ? -9.214 0.979 29.959 1.00 78.31 285 ALA A O 1
ATOM 2204 N N . ALA A 1 286 ? -8.077 -0.361 28.564 1.00 80.06 286 ALA A N 1
ATOM 2205 C CA . ALA A 1 286 ? -8.936 -0.109 27.417 1.00 80.06 286 ALA A CA 1
ATOM 2206 C C . ALA A 1 286 ? -10.369 -0.578 27.706 1.00 80.06 286 ALA A C 1
ATOM 2208 O O . ALA A 1 286 ? -10.620 -1.750 27.955 1.00 80.06 286 ALA A O 1
ATOM 2209 N N . SER A 1 287 ? -11.336 0.335 27.616 1.00 77.88 287 SER A N 1
ATOM 2210 C CA . SER A 1 287 ? -12.754 0.022 27.838 1.00 77.88 287 SER A CA 1
ATOM 2211 C C . SER A 1 287 ? -13.376 -0.841 26.737 1.00 77.88 287 SER A C 1
ATOM 2213 O O . SER A 1 287 ? -14.481 -1.349 26.902 1.00 77.88 287 SER A O 1
ATOM 2215 N N . THR A 1 288 ? -12.688 -0.987 25.602 1.00 84.81 288 THR A N 1
ATOM 2216 C CA . THR A 1 288 ? -13.108 -1.822 24.475 1.00 84.81 288 THR A CA 1
ATOM 2217 C C . THR A 1 288 ? -11.909 -2.578 23.918 1.00 84.81 288 THR A C 1
ATOM 2219 O O . THR A 1 288 ? -10.835 -2.009 23.722 1.00 84.81 288 THR A O 1
ATOM 2222 N N . HIS A 1 289 ? -12.091 -3.871 23.661 1.00 93.19 289 HIS A N 1
ATOM 2223 C CA . HIS A 1 289 ? -11.031 -4.765 23.202 1.00 93.19 289 HIS A CA 1
ATOM 2224 C C . HIS A 1 289 ? -11.198 -5.031 21.709 1.00 93.19 289 HIS A C 1
ATOM 2226 O O . HIS A 1 289 ? -12.037 -5.830 21.301 1.00 93.19 289 HIS A O 1
ATOM 2232 N N . VAL A 1 290 ? -10.445 -4.306 20.881 1.00 94.31 290 VAL A N 1
ATOM 2233 C CA . VAL A 1 290 ? -10.534 -4.415 19.419 1.00 94.31 290 VAL A CA 1
ATOM 2234 C C . VAL A 1 290 ? -9.876 -5.709 18.940 1.00 94.31 290 VAL A C 1
ATOM 2236 O O . VAL A 1 290 ? -8.701 -5.949 19.215 1.00 94.31 290 VAL A O 1
ATOM 2239 N N . SER A 1 291 ? -10.614 -6.504 18.163 1.00 94.06 291 SER A N 1
ATOM 2240 C CA . SER A 1 291 ? -10.125 -7.754 17.572 1.00 94.06 291 SER A CA 1
ATOM 2241 C C . SER A 1 291 ? -9.739 -7.584 16.102 1.00 94.06 291 SER A C 1
ATOM 2243 O O . SER A 1 291 ? -8.706 -8.087 15.653 1.00 94.06 291 SER A O 1
ATOM 2245 N N . LYS A 1 292 ? -10.561 -6.845 15.352 1.00 95.38 292 LYS A N 1
ATOM 2246 C CA . LYS A 1 292 ? -10.442 -6.670 13.903 1.00 95.38 292 LYS A CA 1
ATOM 2247 C C . LYS A 1 292 ? -11.086 -5.359 13.473 1.00 95.38 292 LYS A C 1
ATOM 2249 O O . LYS A 1 292 ? -12.121 -4.969 14.009 1.00 95.38 292 LYS A O 1
ATOM 2254 N N . ILE A 1 293 ? -10.516 -4.700 12.471 1.00 96.56 293 ILE A N 1
ATOM 2255 C CA . ILE A 1 293 ? -11.099 -3.507 11.855 1.00 96.56 293 ILE A CA 1
ATOM 2256 C C . ILE A 1 293 ? -11.057 -3.669 10.342 1.00 96.56 293 ILE A C 1
ATOM 2258 O O . ILE A 1 293 ? -10.037 -4.068 9.792 1.00 96.56 293 ILE A O 1
ATOM 2262 N N . ILE A 1 294 ? -12.152 -3.347 9.662 1.00 95.88 294 ILE A N 1
ATOM 2263 C CA . ILE A 1 294 ? -12.233 -3.321 8.203 1.00 95.88 294 ILE A CA 1
ATOM 2264 C C . ILE A 1 294 ? -12.661 -1.924 7.786 1.00 95.88 294 ILE A C 1
ATOM 2266 O O . ILE A 1 294 ? -13.658 -1.407 8.286 1.00 95.88 294 ILE A O 1
ATOM 2270 N N . ALA A 1 295 ? -11.927 -1.325 6.859 1.00 95.62 295 ALA A N 1
ATOM 2271 C CA . ALA A 1 295 ? -12.335 -0.105 6.185 1.00 95.62 295 ALA A CA 1
ATOM 2272 C C . ALA A 1 295 ? -12.429 -0.372 4.686 1.00 95.62 295 ALA A C 1
ATOM 2274 O O . ALA A 1 295 ? -11.582 -1.065 4.120 1.00 95.62 295 ALA A O 1
ATOM 2275 N N . MET A 1 296 ? -13.438 0.191 4.032 1.00 93.19 296 MET A N 1
ATOM 2276 C CA . MET A 1 296 ? -13.607 0.058 2.590 1.00 93.19 296 MET A CA 1
ATOM 2277 C C . MET A 1 296 ? -14.190 1.314 1.958 1.00 93.19 296 MET A C 1
ATOM 2279 O O . MET A 1 296 ? -14.961 2.036 2.592 1.00 93.19 296 MET A O 1
ATOM 2283 N N . THR A 1 297 ? -13.885 1.522 0.682 1.00 92.12 297 THR A N 1
ATOM 2284 C CA . THR A 1 297 ? -14.703 2.352 -0.206 1.00 92.12 297 THR A CA 1
ATOM 2285 C C . THR A 1 297 ? -15.729 1.497 -0.927 1.00 92.12 297 THR A C 1
ATOM 2287 O O . THR A 1 297 ? -15.549 0.290 -1.072 1.00 92.12 297 THR A O 1
ATOM 2290 N N . TYR A 1 298 ? -16.814 2.118 -1.379 1.00 87.94 298 TYR A N 1
ATOM 2291 C CA . TYR A 1 298 ? -17.775 1.476 -2.265 1.00 87.94 298 TYR A CA 1
ATOM 2292 C C . TYR A 1 298 ? -18.356 2.446 -3.285 1.00 87.94 298 TYR A C 1
ATOM 2294 O O . TYR A 1 298 ? -18.463 3.648 -3.036 1.00 87.94 298 TYR A O 1
ATOM 2302 N N . TYR A 1 299 ? -18.778 1.898 -4.424 1.00 85.06 299 TYR A N 1
ATOM 2303 C CA . TYR A 1 299 ? -19.644 2.594 -5.375 1.00 85.06 299 TYR A CA 1
ATOM 2304 C C . TYR A 1 299 ? -21.136 2.427 -5.032 1.00 85.06 299 TYR A C 1
ATOM 2306 O O . TYR A 1 299 ? -21.930 3.348 -5.221 1.00 85.06 299 TYR A O 1
ATOM 2314 N N . ASN A 1 300 ? -21.520 1.268 -4.485 1.00 78.81 300 ASN A N 1
ATOM 2315 C CA . ASN A 1 300 ? -22.873 0.981 -4.005 1.00 78.81 300 ASN A CA 1
ATOM 2316 C C . ASN A 1 300 ? -22.814 0.420 -2.576 1.00 78.81 300 ASN A C 1
ATOM 2318 O O . ASN A 1 300 ? -22.077 -0.528 -2.311 1.00 78.81 300 ASN A O 1
ATOM 2322 N N . ALA A 1 301 ? -23.615 0.975 -1.661 1.00 70.75 301 ALA A N 1
ATOM 2323 C CA . ALA A 1 301 ? -23.661 0.562 -0.258 1.00 70.75 301 ALA A CA 1
ATOM 2324 C C . ALA A 1 301 ? -24.045 -0.921 -0.061 1.00 70.75 301 ALA A C 1
ATOM 2326 O O . ALA A 1 301 ? -23.737 -1.501 0.982 1.00 70.75 301 ALA A O 1
ATOM 2327 N N . SER A 1 302 ? -24.651 -1.574 -1.062 1.00 68.56 302 SER A N 1
ATOM 2328 C CA . SER A 1 302 ? -24.902 -3.022 -1.048 1.00 68.56 302 SER A CA 1
ATOM 2329 C C . SER A 1 302 ? -23.622 -3.871 -1.027 1.00 68.56 302 SER A C 1
ATOM 2331 O O . SER A 1 302 ? -23.676 -5.028 -0.620 1.00 68.56 302 SER A O 1
ATOM 2333 N N . ALA A 1 303 ? -22.465 -3.311 -1.405 1.00 66.12 303 ALA A N 1
ATOM 2334 C CA . ALA A 1 303 ? -21.159 -3.980 -1.353 1.00 66.12 303 ALA A CA 1
ATOM 2335 C C . ALA A 1 303 ? -20.603 -4.147 0.079 1.00 66.12 303 ALA A C 1
ATOM 2337 O O . ALA A 1 303 ? -19.566 -4.775 0.278 1.00 66.12 303 ALA A O 1
ATOM 2338 N N . THR A 1 304 ? -21.291 -3.624 1.100 1.00 70.50 304 THR A N 1
ATOM 2339 C CA . THR A 1 304 ? -20.868 -3.704 2.511 1.00 70.50 304 THR A CA 1
ATOM 2340 C C . THR A 1 304 ? -21.005 -5.099 3.133 1.00 70.50 304 THR A C 1
ATOM 2342 O O . THR A 1 304 ? -20.634 -5.288 4.290 1.00 70.50 304 THR A O 1
ATOM 2345 N N . SER A 1 305 ? -21.483 -6.107 2.392 1.00 70.25 305 SER A N 1
ATOM 2346 C CA . SER A 1 305 ? -21.539 -7.500 2.864 1.00 70.25 305 SER A CA 1
ATOM 2347 C C . SER A 1 305 ? -20.171 -8.030 3.306 1.00 70.25 305 SER A C 1
ATOM 2349 O O . SER A 1 305 ? -20.102 -8.792 4.271 1.00 70.25 305 SER A O 1
ATOM 2351 N N . ILE A 1 306 ? -19.089 -7.568 2.667 1.00 74.81 306 ILE A N 1
ATOM 2352 C CA . ILE A 1 306 ? -17.714 -7.953 3.004 1.00 74.81 306 ILE A CA 1
ATOM 2353 C C . ILE A 1 306 ? -17.279 -7.485 4.398 1.00 74.81 306 ILE A C 1
ATOM 2355 O O . ILE A 1 306 ? -16.419 -8.106 5.018 1.00 74.81 306 ILE A O 1
ATOM 2359 N N . LEU A 1 307 ? -17.908 -6.434 4.937 1.00 78.19 307 LEU A N 1
ATOM 2360 C CA . LEU A 1 307 ? -17.670 -6.009 6.317 1.00 78.19 307 LEU A CA 1
ATOM 2361 C C . LEU A 1 307 ? -18.104 -7.112 7.288 1.00 78.19 307 LEU A C 1
ATOM 2363 O O . LEU A 1 307 ? -17.380 -7.429 8.226 1.00 78.19 307 LEU A O 1
ATOM 2367 N N . LYS A 1 308 ? -19.236 -7.773 7.017 1.00 68.69 308 LYS A N 1
ATOM 2368 C CA . LYS A 1 308 ? -19.763 -8.843 7.873 1.00 68.69 308 LYS A CA 1
ATOM 2369 C C . LYS A 1 308 ? -18.946 -10.126 7.766 1.00 68.69 308 LYS A C 1
ATOM 2371 O O . LYS A 1 308 ? -18.632 -10.731 8.785 1.00 68.69 308 LYS A O 1
ATOM 2376 N N . THR A 1 309 ? -18.604 -10.543 6.547 1.00 73.12 309 THR A N 1
ATOM 2377 C CA . THR A 1 309 ? -17.859 -11.793 6.321 1.00 73.12 309 THR A CA 1
ATOM 2378 C C . THR A 1 309 ? -16.379 -11.667 6.672 1.00 73.12 309 THR A C 1
ATOM 2380 O O . THR A 1 309 ? -15.745 -12.657 7.022 1.00 73.12 309 THR A O 1
ATOM 2383 N N . GLY A 1 310 ? -15.829 -10.453 6.618 1.00 77.50 310 GLY A N 1
ATOM 2384 C CA . GLY A 1 310 ? -14.390 -10.233 6.643 1.00 77.50 310 GLY A CA 1
ATOM 2385 C C . GLY A 1 310 ? -13.746 -10.416 5.272 1.00 77.50 310 GLY A C 1
ATOM 2386 O O . GLY A 1 310 ? -14.346 -10.980 4.352 1.00 77.50 310 GLY A O 1
ATOM 2387 N N . LEU A 1 311 ? -12.506 -9.938 5.158 1.00 82.56 311 LEU A N 1
ATOM 2388 C CA . LEU A 1 311 ? -11.597 -10.359 4.091 1.00 82.56 311 LEU A CA 1
ATOM 2389 C C . LEU A 1 311 ? -11.113 -11.786 4.378 1.00 82.56 311 LEU A C 1
ATOM 2391 O O . LEU A 1 311 ? -11.137 -12.180 5.551 1.00 82.56 311 LEU A O 1
ATOM 2395 N N . PRO A 1 312 ? -10.694 -12.551 3.348 1.00 77.62 312 PRO A N 1
ATOM 2396 C CA . PRO A 1 312 ? -10.282 -13.940 3.491 1.00 77.62 312 PRO A CA 1
ATOM 2397 C C . PRO A 1 312 ? -9.408 -14.142 4.729 1.00 77.62 312 PRO A C 1
ATOM 2399 O O . PRO A 1 312 ? -8.309 -13.596 4.823 1.00 77.62 312 PRO A O 1
ATOM 2402 N N . ALA A 1 313 ? -9.928 -14.895 5.700 1.00 62.47 313 ALA A N 1
ATOM 2403 C CA . ALA A 1 313 ? -9.090 -15.475 6.731 1.00 62.47 313 ALA A CA 1
ATOM 2404 C C . ALA A 1 313 ? -8.254 -16.557 6.048 1.00 62.47 313 ALA A C 1
ATOM 2406 O O . ALA A 1 313 ? -8.759 -17.273 5.181 1.00 62.47 313 ALA A O 1
ATOM 2407 N N . TYR A 1 314 ? -6.973 -16.621 6.386 1.00 50.69 314 TYR A N 1
ATOM 2408 C CA . TYR A 1 314 ? -6.063 -17.595 5.804 1.00 50.69 314 TYR A CA 1
ATOM 2409 C C . TYR A 1 314 ? -6.636 -19.022 5.941 1.00 50.69 314 TYR A C 1
ATOM 2411 O O . TYR A 1 314 ? -7.176 -19.362 6.998 1.00 50.69 314 TYR A O 1
ATOM 2419 N N . GLN A 1 315 ? -6.548 -19.802 4.858 1.00 34.94 315 GLN A N 1
ATOM 2420 C CA . GLN A 1 315 ? -6.668 -21.264 4.868 1.00 34.94 315 GLN A CA 1
ATOM 2421 C C . GLN A 1 315 ? -5.306 -21.865 5.184 1.00 34.94 315 GLN A C 1
ATOM 2423 O O . GLN A 1 315 ? -4.349 -21.487 4.474 1.00 34.94 315 GLN A O 1
#

Radius of gyration: 22.56 Å; chains: 1; bounding box: 68×50×59 Å

pLDDT: mean 83.61, std 13.66, range [25.3, 97.06]

Organism: NCBI:txid1503053

Secondary structure (DSSP, 8-state):
------SS-EEEPPPPTT-PPPPGGGPEEE-S--HHHHHHHHHTT--SSHHHHHHHHHHHHHHHHHHHHHTTT-----HHHHHHHHHHHHHT--S-HHHHHHHHHHHHHHHHHHHHHHHTSTTGGGGS-THHHHHHHHHIIIIIS--EEETTTTEEEE-----TT--TT-EEEEEEEEEEEEETTEEEEEEEEEEEEE-STT--EEEEEE--SS-GGG--S---EEEEEEEEESSS--SEEEEEEEETTS-EEEEEEEEEEETTEEEEE-TTSPBP-EEEE-STT-SS-EEEEEEEEESSGGGGHHHHH-S----

Foldseek 3Di:
DDDQDQQFFDWDFDADPVRDGDPPVPTDGDGDDDQCSLQVCLLVLVDPDLVSLLVSLVRNLVRVVVVCVVVVNPDDDDLVSLLSNLSSLLSSFQLALVSLQSSVVSLVSLVVVLQVVLVPDPNRSVPGDVSSVVSSVCCVQCRQQVWAADQQVLEIEGEHSHHLPFAQVDKDKDWQDWRFHPHVQATDTQGWIKMWGQLHNQGKIKIKTFRPDDFQANAASDQDKRKYWYKYGSNGDFQWKKKWWAFPVRDIDIDIAGWDDDRGTITGAHPVRDGDIDIRTHHNPDPTTTGMMMMMTDPDPVSCVCVVVDDDDDD

Sequence (315 aa):
MAQIGLKNYVYTTQTTSSGTSKPASDLTPLYGYVEEPNFFPLYKNVIIGEQKSIKQADYVNSSAESKYVNSNNNYTPGIESFTYLPSSFFHASDGSANRYDYAWKWMRRLARTQYVNASNSSDGIAATYPEVPFVLISDAVTKIIGLDFDGIRNAFSTLPRLPSNFSVSHYISLHNVPLYSNAPNSSYNLPVDIIAQKVDSTNSYAIQLAFNGLKPWQITTSSASLTWTPKFSMAVVATGCAIQTTYDDGTVSQKTYAVSNAPGYYTCIDSSGKVVTVNIPIGSAASTHVSKIIAMTYYNASATSILKTGLPAYQ